Protein AF-0000000084529186 (afdb_homodimer)

InterPro domains:
  IPR008173 Adenylyl cyclase CyaB [PTHR21028] (3-186)
  IPR008173 Adenylyl cyclase CyaB [TIGR00318] (3-181)
  IPR008173 Adenylyl cyclase CyaB [cd07890] (4-176)
  IPR023577 CYTH domain [PF01928] (2-180)
  IPR023577 CYTH domain [PS51707] (2-186)
  IPR023577 CYTH domain [SM01118] (2-186)
  IPR033469 CYTH-like domain superfamily [SSF55154] (1-175)

Organism: Streptomyces rubellomurinus (strain ATCC 31215) (NCBI:txid359131)

Radius of gyration: 24.89 Å; Cα contacts (8 Å, |Δi|>4): 829; chains: 2; bounding box: 47×72×61 Å

Sequence (380 aa):
MAIEAELKAAVRDPEGVLAQLEERRGAGRAEVYRDTYYDAPDGSLMEADRELRIRTVHGPDDDTRTMLTYKGARVDAASGSKPEAETRVEDAEAMHEIVRGLGFVPRLAFEKRCRNYSFERDGRRMLATLVRVPELGDETFIEVETVADTEVEVAPALASVRAVLRELGIGEEELTAELYTDAVAAARRPMAIEAELKAAVRDPEGVLAQLEERRGAGRAEVYRDTYYDAPDGSLMEADRELRIRTVHGPDDDTRTMLTYKGARVDAASGSKPEAETRVEDAEAMHEIVRGLGFVPRLAFEKRCRNYSFERDGRRMLATLVRVPELGDETFIEVETVADTEVEVAPALASVRAVLRELGIGEEELTAELYTDAVAAARRP

Foldseek 3Di:
DWKKQKWKFWDPCVPLLQVVCCVVFNFWWKKKKKKWWKAAPVRVQVVQQKTWIWIWIQTPPRDIWIKTKIWGFAPDPLRRMTDMDMDTDDDSVVVVVVCVVVRIDTDDIFMKIWTWGWDDDPNWIKIKIWIDGVLLPPIIMIMIITIGRDPVCNVVRNVRSQVVCVVSVHDPVRIDPDDPRVSSVVSPDD/DWKKQKWKFWDPCVPLLQVVCCVVFNFWWKKKKKKWWKAAPVRVQVVQQKTWIWIWIQTPPRDIWIKTKIWGFAPDPLRRMTDMDMDTDDDSVVVVVVCVVVRIDTDDIFMKIWTWGWDDDPNWIKIKIWIDGVLLPPIIMIMIITIGRDPVCNVVRNVRSVVVCVVSVHDPVRIDPDDPRVSSVVSPDD

Structure (mmCIF, N/CA/C/O backbone):
data_AF-0000000084529186-model_v1
#
loop_
_entity.id
_entity.type
_entity.pdbx_description
1 polymer 'Adenylyl cyclase'
#
loop_
_atom_site.group_PDB
_atom_site.id
_atom_site.type_symbol
_atom_site.label_atom_id
_atom_site.label_alt_id
_atom_site.label_comp_id
_atom_site.label_asym_id
_atom_site.label_entity_id
_atom_site.label_seq_id
_atom_site.pdbx_PDB_ins_code
_atom_site.Cartn_x
_atom_site.Cartn_y
_atom_site.Cartn_z
_atom_site.occupancy
_atom_site.B_iso_or_equiv
_atom_site.auth_seq_id
_atom_site.auth_comp_id
_atom_site.auth_asym_id
_atom_site.auth_atom_id
_atom_site.pdbx_PDB_model_num
ATOM 1 N N . MET A 1 1 ? -8.266 12.828 -6.098 1 91.31 1 MET A N 1
ATOM 2 C CA . MET A 1 1 ? -7.949 12.727 -4.676 1 91.31 1 MET A CA 1
ATOM 3 C C . MET A 1 1 ? -8.547 13.906 -3.906 1 91.31 1 MET A C 1
ATOM 5 O O . MET A 1 1 ? -8.562 15.031 -4.402 1 91.31 1 MET A O 1
ATOM 9 N N . ALA A 1 2 ? -8.984 13.625 -2.639 1 96.06 2 ALA A N 1
ATOM 10 C CA . ALA A 1 2 ? -9.422 14.719 -1.773 1 96.06 2 ALA A CA 1
ATOM 11 C C . ALA A 1 2 ? -8.25 15.633 -1.412 1 96.06 2 ALA A C 1
ATOM 13 O O . ALA A 1 2 ? -7.09 15.266 -1.597 1 96.06 2 ALA A O 1
ATOM 14 N N . ILE A 1 3 ? -8.625 16.844 -0.998 1 97.94 3 ILE A N 1
ATOM 15 C CA . ILE A 1 3 ? -7.598 17.828 -0.655 1 97.94 3 ILE A CA 1
ATOM 16 C C . ILE A 1 3 ? -7.527 17.984 0.861 1 97.94 3 ILE A C 1
ATOM 18 O O . ILE A 1 3 ? -8.547 18.188 1.519 1 97.94 3 ILE A O 1
ATOM 22 N N . GLU A 1 4 ? -6.352 17.859 1.397 1 98.06 4 GLU A N 1
ATOM 23 C CA . GLU A 1 4 ? -6.102 18.172 2.801 1 98.06 4 GLU A CA 1
ATOM 24 C C . GLU A 1 4 ? -5.961 19.688 3.012 1 98.06 4 GLU A C 1
ATOM 26 O O . GLU A 1 4 ? -5 20.297 2.543 1 98.06 4 GLU A O 1
ATOM 31 N N . ALA A 1 5 ? -6.914 20.297 3.584 1 98 5 ALA A N 1
ATOM 32 C CA . ALA A 1 5 ? -6.809 21.703 4.012 1 98 5 ALA A CA 1
ATOM 33 C C . ALA A 1 5 ? -6.184 21.797 5.402 1 98 5 ALA A C 1
ATOM 35 O O . ALA A 1 5 ? -6.777 21.359 6.391 1 98 5 ALA A O 1
ATOM 36 N N . GLU A 1 6 ? -5.055 22.391 5.504 1 98 6 GLU A N 1
ATOM 37 C CA . GLU A 1 6 ? -4.273 22.312 6.734 1 98 6 GLU A CA 1
ATOM 38 C C . GLU A 1 6 ? -3.48 23.594 6.965 1 98 6 GLU A C 1
ATOM 40 O O . GLU A 1 6 ? -3.002 24.219 6.012 1 98 6 GLU A O 1
ATOM 45 N N . LEU A 1 7 ? -3.365 23.953 8.164 1 97.75 7 LEU A N 1
ATOM 46 C CA . LEU A 1 7 ? -2.438 25 8.594 1 97.75 7 LEU A CA 1
ATOM 47 C C . LEU A 1 7 ? -1.574 24.5 9.75 1 97.75 7 LEU A C 1
ATOM 49 O O . LEU A 1 7 ? -2.037 23.734 10.594 1 97.75 7 LEU A O 1
ATOM 53 N N . LYS A 1 8 ? -0.401 24.984 9.75 1 97.56 8 LYS A N 1
ATOM 54 C CA . LYS A 1 8 ? 0.566 24.656 10.797 1 97.56 8 LYS A CA 1
ATOM 55 C C . LYS A 1 8 ? 1.108 25.922 11.453 1 97.56 8 LYS A C 1
ATOM 57 O O . LYS A 1 8 ? 1.333 26.938 10.773 1 97.56 8 LYS A O 1
ATOM 62 N N . ALA A 1 9 ? 1.349 25.844 12.727 1 97.88 9 ALA A N 1
ATOM 63 C CA . ALA A 1 9 ? 1.909 26.984 13.438 1 97.88 9 ALA A CA 1
ATOM 64 C C . ALA A 1 9 ? 2.945 26.547 14.461 1 97.88 9 ALA A C 1
ATOM 66 O O . ALA A 1 9 ? 2.811 25.484 15.07 1 97.88 9 ALA A O 1
ATOM 67 N N . ALA A 1 10 ? 3.957 27.328 14.641 1 97.62 10 ALA A N 1
ATOM 68 C CA . ALA A 1 10 ? 4.832 27.203 15.797 1 97.62 10 ALA A CA 1
ATOM 69 C C . ALA A 1 10 ? 4.188 27.812 17.047 1 97.62 10 ALA A C 1
ATOM 71 O O . ALA A 1 10 ? 3.902 29.016 17.078 1 97.62 10 ALA A O 1
ATOM 72 N N . VAL A 1 11 ? 4.066 27.047 18.016 1 97.62 11 VAL A N 1
ATOM 73 C CA . VAL A 1 11 ? 3.283 27.453 19.172 1 97.62 11 VAL A CA 1
ATOM 74 C C . VAL A 1 11 ? 4.18 28.172 20.172 1 97.62 11 VAL A C 1
ATOM 76 O O . VAL A 1 11 ? 5.184 27.625 20.641 1 97.62 11 VAL A O 1
ATOM 79 N N . ARG A 1 12 ? 3.807 29.312 20.609 1 95.88 12 ARG A N 1
ATOM 80 C CA . ARG A 1 12 ? 4.578 30.094 21.562 1 95.88 12 ARG A CA 1
ATOM 81 C C . ARG A 1 12 ? 4.309 29.625 23 1 95.88 12 ARG A C 1
ATOM 83 O O . ARG A 1 12 ? 5.219 29.609 23.828 1 95.88 12 ARG A O 1
ATOM 90 N N . ASP A 1 13 ? 3.104 29.281 23.266 1 96.44 13 ASP A N 1
ATOM 91 C CA . ASP A 1 13 ? 2.689 28.844 24.594 1 96.44 13 ASP A CA 1
ATOM 92 C C . ASP A 1 13 ? 2.119 27.422 24.531 1 96.44 13 ASP A C 1
ATOM 94 O O . ASP A 1 13 ? 0.914 27.234 24.703 1 96.44 13 ASP A O 1
ATOM 98 N N . PRO A 1 14 ? 2.979 26.438 24.422 1 97.44 14 PRO A N 1
ATOM 99 C CA . PRO A 1 14 ? 2.514 25.062 24.25 1 97.44 14 PRO A CA 1
ATOM 100 C C . PRO A 1 14 ? 1.635 24.594 25.406 1 97.44 14 PRO A C 1
ATOM 102 O O . PRO A 1 14 ? 0.644 23.891 25.203 1 97.44 14 PRO A O 1
ATOM 105 N N . GLU A 1 15 ? 1.945 24.953 26.594 1 97.19 15 GLU A N 1
ATOM 106 C CA . GLU A 1 15 ? 1.173 24.531 27.766 1 97.19 15 GLU A CA 1
ATOM 107 C C . GLU A 1 15 ? -0.241 25.109 27.719 1 97.19 15 GLU A C 1
ATOM 109 O O . GLU A 1 15 ? -1.206 24.422 28.047 1 97.19 15 GLU A O 1
ATOM 114 N N . GLY A 1 16 ? -0.306 26.375 27.391 1 97.88 16 GLY A N 1
ATOM 115 C CA . GLY A 1 16 ? -1.61 27 27.281 1 97.88 16 GLY A CA 1
ATOM 116 C C . GLY A 1 16 ? -2.482 26.375 26.203 1 97.88 16 GLY A C 1
ATOM 117 O O . GLY A 1 16 ? -3.672 26.141 26.422 1 97.88 16 GLY A O 1
ATOM 118 N N . VAL A 1 17 ? -1.915 26.125 25.078 1 98.31 17 VAL A N 1
ATOM 119 C CA . VAL A 1 17 ? -2.648 25.531 23.969 1 98.31 17 VAL A CA 1
ATOM 120 C C . VAL A 1 17 ? -3.107 24.125 24.359 1 98.31 17 VAL A C 1
ATOM 122 O O . VAL A 1 17 ? -4.254 23.75 24.109 1 98.31 17 VAL A O 1
ATOM 125 N N . LEU A 1 18 ? -2.221 23.359 24.953 1 98.25 18 LEU A N 1
ATOM 126 C CA . LEU A 1 18 ? -2.568 22.031 25.422 1 98.25 18 LEU A CA 1
ATOM 127 C C . LEU A 1 18 ? -3.752 22.078 26.375 1 98.25 18 LEU A C 1
ATOM 129 O O . LEU A 1 18 ? -4.707 21.312 26.234 1 98.25 18 LEU A O 1
ATOM 133 N N . ALA A 1 19 ? -3.721 22.953 27.312 1 98.06 19 ALA A N 1
ATOM 134 C CA . ALA A 1 19 ? -4.781 23.094 28.297 1 98.06 19 ALA A CA 1
ATOM 135 C C . ALA A 1 19 ? -6.117 23.406 27.641 1 98.06 19 ALA A C 1
ATOM 137 O O . ALA A 1 19 ? -7.152 22.844 28 1 98.06 19 ALA A O 1
ATOM 138 N N . GLN A 1 20 ? -6.043 24.29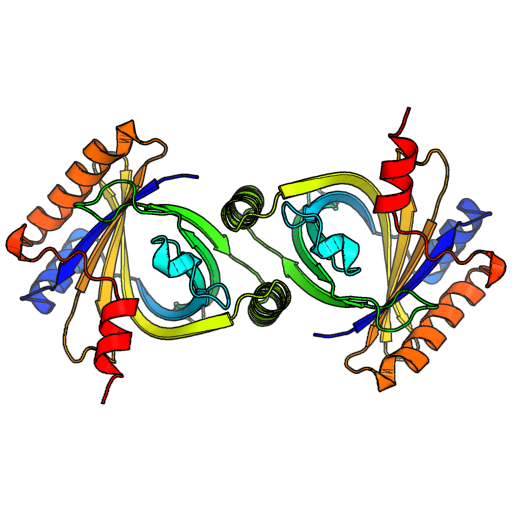7 26.719 1 97.75 20 GLN A N 1
ATOM 139 C CA . GLN A 1 20 ? -7.258 24.688 26.016 1 97.75 20 GLN A CA 1
ATOM 140 C C . GLN A 1 20 ? -7.832 23.516 25.234 1 97.75 20 GLN A C 1
ATOM 142 O O . GLN A 1 20 ? -9.047 23.281 25.234 1 97.75 20 GLN A O 1
ATOM 147 N N . LEU A 1 21 ? -6.969 22.781 24.547 1 98.31 21 LEU A N 1
ATOM 148 C CA . LEU A 1 21 ? -7.406 21.641 23.781 1 98.31 21 LEU A CA 1
ATOM 149 C C . LEU A 1 21 ? -8.023 20.578 24.688 1 98.31 21 LEU A C 1
ATOM 151 O O . LEU A 1 21 ? -9.102 20.047 24.391 1 98.31 21 LEU A O 1
ATOM 155 N N . GLU A 1 22 ? -7.367 20.312 25.766 1 98.25 22 GLU A N 1
ATOM 156 C CA . GLU A 1 22 ? -7.871 19.312 26.703 1 98.25 22 GLU A CA 1
ATOM 157 C C . GLU A 1 22 ? -9.219 19.734 27.297 1 98.25 22 GLU A C 1
ATOM 159 O O . GLU A 1 22 ? -10.109 18.891 27.469 1 98.25 22 GLU A O 1
ATOM 164 N N . GLU A 1 23 ? -9.352 20.984 27.578 1 97.19 23 GLU A N 1
ATOM 165 C CA . GLU A 1 23 ? -10.586 21.516 28.156 1 97.19 23 GLU A CA 1
ATOM 166 C C . GLU A 1 23 ? -11.734 21.438 27.141 1 97.19 23 GLU A C 1
ATOM 168 O O . GLU A 1 23 ? -12.852 21.047 27.5 1 97.19 23 GLU A O 1
ATOM 173 N N . ARG A 1 24 ? -11.438 21.734 25.938 1 95.94 24 ARG A N 1
ATOM 174 C CA . ARG A 1 24 ? -12.469 21.891 24.922 1 95.94 24 ARG A CA 1
ATOM 175 C C . ARG A 1 24 ? -12.781 20.562 24.25 1 95.94 24 ARG A C 1
ATOM 177 O O . ARG A 1 24 ? -13.906 20.344 23.797 1 95.94 24 ARG A O 1
ATOM 184 N N . ARG A 1 25 ? -11.742 19.734 24.125 1 96.19 25 ARG A N 1
ATOM 185 C CA . ARG A 1 25 ? -11.906 18.578 23.25 1 96.19 25 ARG A CA 1
ATOM 186 C C . ARG A 1 25 ? -11.734 17.266 24.031 1 96.19 25 ARG A C 1
ATOM 188 O O . ARG A 1 25 ? -11.945 16.188 23.484 1 96.19 25 ARG A O 1
ATOM 195 N N . GLY A 1 26 ? -11.422 17.312 25.297 1 96.56 26 GLY A N 1
ATOM 196 C CA . GLY A 1 26 ? -11.102 16.125 26.078 1 96.56 26 GLY A CA 1
ATOM 197 C C . GLY A 1 26 ? -9.664 15.672 25.922 1 96.56 26 GLY A C 1
ATOM 198 O O . GLY A 1 26 ? -8.852 16.375 25.328 1 96.56 26 GLY A O 1
ATOM 199 N N . ALA A 1 27 ? -9.398 14.523 26.453 1 96.62 27 ALA A N 1
ATOM 200 C CA . ALA A 1 27 ? -8.031 13.992 26.422 1 96.62 27 ALA A CA 1
ATOM 201 C C . ALA A 1 27 ? -7.594 13.672 25 1 96.62 27 ALA A C 1
ATOM 203 O O . ALA A 1 27 ? -8.297 12.961 24.281 1 96.62 27 ALA A O 1
ATOM 204 N N . GLY A 1 28 ? -6.508 14.188 24.656 1 97.75 28 GLY A N 1
ATOM 205 C CA . GLY A 1 28 ? -5.93 13.859 23.359 1 97.75 28 GLY A CA 1
ATOM 206 C C . GLY A 1 28 ? -5.352 12.461 23.297 1 97.75 28 GLY A C 1
ATOM 207 O O . GLY A 1 28 ? -5.188 11.805 24.328 1 97.75 28 GLY A O 1
ATOM 208 N N . ARG A 1 29 ? -5.164 11.992 22.094 1 97.81 29 ARG A N 1
ATOM 209 C CA . ARG A 1 29 ? -4.52 10.695 21.875 1 97.81 29 ARG A CA 1
ATOM 210 C C . ARG A 1 29 ? -3.029 10.867 21.609 1 97.81 29 ARG A C 1
ATOM 212 O O . ARG A 1 29 ? -2.641 11.383 20.562 1 97.81 29 ARG A O 1
ATOM 219 N N . ALA A 1 30 ? -2.219 10.453 22.531 1 98.12 30 ALA A N 1
ATOM 220 C CA . ALA A 1 30 ? -0.77 10.508 22.344 1 98.12 30 ALA A CA 1
ATOM 221 C C . ALA A 1 30 ? -0.295 9.43 21.391 1 98.12 30 ALA A C 1
ATOM 223 O O . ALA A 1 30 ? -0.594 8.242 21.578 1 98.12 30 ALA A O 1
ATOM 224 N N . GLU A 1 31 ? 0.416 9.836 20.328 1 98.62 31 GLU A N 1
ATOM 225 C CA . GLU A 1 31 ? 0.937 8.898 19.344 1 98.62 31 GLU A CA 1
ATOM 226 C C . GLU A 1 31 ? 2.342 9.289 18.906 1 98.62 31 GLU A C 1
ATOM 228 O O . GLU A 1 31 ? 2.672 10.469 18.844 1 98.62 31 GLU A O 1
ATOM 233 N N . VAL A 1 32 ? 3.135 8.273 18.656 1 98.75 32 VAL A N 1
ATOM 234 C CA . VAL A 1 32 ? 4.449 8.477 18.047 1 98.75 32 VAL A CA 1
ATOM 235 C C . VAL A 1 32 ? 4.418 8.047 16.594 1 98.75 32 VAL A C 1
ATOM 237 O O . VAL A 1 32 ? 4.047 6.914 16.266 1 98.75 32 VAL A O 1
ATOM 240 N N . TYR A 1 33 ? 4.723 8.953 15.734 1 98.88 33 TYR A N 1
ATOM 241 C CA . TYR A 1 33 ? 4.812 8.703 14.305 1 98.88 33 TYR A CA 1
ATOM 242 C C . TYR A 1 33 ? 6.254 8.438 13.883 1 98.88 33 TYR A C 1
ATOM 244 O O . TYR A 1 33 ? 7.141 9.25 14.156 1 98.88 33 TYR A O 1
ATOM 252 N N . ARG A 1 34 ? 6.492 7.34 13.312 1 98.81 34 ARG A N 1
ATOM 253 C CA . ARG A 1 34 ? 7.758 7.082 12.633 1 98.81 34 ARG A CA 1
ATOM 254 C C . ARG A 1 34 ? 7.578 7.129 11.117 1 98.81 34 ARG A C 1
ATOM 256 O O . ARG A 1 34 ? 6.988 6.223 10.531 1 98.81 34 ARG A O 1
ATOM 263 N N . ASP A 1 35 ? 8.109 8.188 10.547 1 98.88 35 ASP A N 1
ATOM 264 C CA . ASP A 1 35 ? 7.887 8.484 9.133 1 98.88 35 ASP A CA 1
ATOM 265 C C . ASP A 1 35 ? 9.117 8.148 8.297 1 98.88 35 ASP A C 1
ATOM 267 O O . ASP A 1 35 ? 10.242 8.492 8.664 1 98.88 35 ASP A O 1
ATOM 271 N N . THR A 1 36 ? 8.961 7.469 7.23 1 98.94 36 THR A N 1
ATOM 272 C CA . THR A 1 36 ? 9.953 7.332 6.172 1 98.94 36 THR A CA 1
ATOM 273 C C . THR A 1 36 ? 9.453 7.961 4.875 1 98.94 36 THR A C 1
ATOM 275 O O . THR A 1 36 ? 8.438 7.531 4.32 1 98.94 36 THR A O 1
ATOM 278 N N . TYR A 1 37 ? 10.172 8.984 4.465 1 98.94 37 TYR A N 1
ATOM 279 C CA . TYR A 1 37 ? 9.859 9.656 3.207 1 98.94 37 TYR A CA 1
ATOM 280 C C . TYR A 1 37 ? 10.68 9.078 2.061 1 98.94 37 TYR A C 1
ATOM 282 O O . TYR A 1 37 ? 11.906 8.969 2.16 1 98.94 37 TYR A O 1
ATOM 290 N N . TYR A 1 38 ? 9.977 8.758 1.016 1 98.94 38 TYR A N 1
ATOM 291 C CA . TYR A 1 38 ? 10.609 8.203 -0.173 1 98.94 38 TYR A CA 1
ATOM 292 C C . TYR A 1 38 ? 10.609 9.203 -1.318 1 98.94 38 TYR A C 1
ATOM 294 O O . TYR A 1 38 ? 9.766 10.102 -1.358 1 98.94 38 TYR A O 1
ATOM 302 N N . ASP A 1 39 ? 11.516 9.055 -2.195 1 98.69 39 ASP A N 1
ATOM 303 C CA . ASP A 1 39 ? 11.594 9.836 -3.426 1 98.69 39 ASP A CA 1
ATOM 304 C C . ASP A 1 39 ? 12.133 8.992 -4.578 1 98.69 39 ASP A C 1
ATOM 306 O O . ASP A 1 39 ? 12.664 7.898 -4.363 1 98.69 39 ASP A O 1
ATOM 310 N N . ALA A 1 40 ? 11.836 9.453 -5.781 1 97.69 40 ALA A N 1
ATOM 311 C CA . ALA A 1 40 ? 12.586 8.891 -6.906 1 97.69 40 ALA A CA 1
ATOM 312 C C . ALA A 1 40 ? 14.086 9.125 -6.742 1 97.69 40 ALA A C 1
ATOM 314 O O . ALA A 1 40 ? 14.5 10.062 -6.059 1 97.69 40 ALA A O 1
ATOM 315 N N . PRO A 1 41 ? 14.867 8.25 -7.402 1 97.5 41 PRO A N 1
ATOM 316 C CA . PRO A 1 41 ? 16.328 8.398 -7.258 1 97.5 41 PRO A CA 1
ATOM 317 C C . PRO A 1 41 ? 16.828 9.781 -7.668 1 97.5 41 PRO A C 1
ATOM 319 O O . PRO A 1 41 ? 17.797 10.273 -7.109 1 97.5 41 PRO A O 1
ATOM 322 N N . ASP A 1 42 ? 16.125 10.422 -8.578 1 97.38 42 ASP A N 1
ATOM 323 C CA . ASP A 1 42 ? 16.578 11.719 -9.07 1 97.38 42 ASP A CA 1
ATOM 324 C C . ASP A 1 42 ? 15.992 12.859 -8.242 1 97.38 42 ASP A C 1
ATOM 326 O O . ASP A 1 42 ? 16.188 14.031 -8.562 1 97.38 42 ASP A O 1
ATOM 330 N N . GLY A 1 43 ? 15.227 12.57 -7.258 1 97.31 43 GLY A N 1
ATOM 331 C CA . GLY A 1 43 ? 14.68 13.562 -6.344 1 97.31 43 GLY A CA 1
ATOM 332 C C . GLY A 1 43 ? 13.461 14.266 -6.895 1 97.31 43 GLY A C 1
ATOM 333 O O . GLY A 1 43 ? 13.039 15.305 -6.363 1 97.31 43 GLY A O 1
ATOM 334 N N . SER A 1 44 ? 12.844 13.664 -7.852 1 96.69 44 SER A N 1
ATOM 335 C CA . SER A 1 44 ? 11.867 14.406 -8.641 1 96.69 44 SER A CA 1
ATOM 336 C C . SER A 1 44 ? 10.547 14.562 -7.883 1 96.69 44 SER A C 1
ATOM 338 O O . SER A 1 44 ? 9.789 15.492 -8.133 1 96.69 44 SER A O 1
ATOM 340 N N . LEU A 1 45 ? 10.195 13.625 -6.992 1 97.19 45 LEU A N 1
ATOM 341 C CA . LEU A 1 45 ? 8.945 13.773 -6.242 1 97.19 45 LEU A CA 1
ATOM 342 C C . LEU A 1 45 ? 8.992 15.008 -5.352 1 97.19 45 LEU A C 1
ATOM 344 O O . LEU A 1 45 ? 8.148 15.898 -5.477 1 97.19 45 LEU A O 1
ATOM 348 N N . MET A 1 46 ? 10 15.102 -4.531 1 95.75 46 MET A N 1
ATOM 349 C CA . MET A 1 46 ? 10.117 16.219 -3.6 1 95.75 46 MET A CA 1
ATOM 350 C C . MET A 1 46 ? 10.328 17.531 -4.348 1 95.75 46 MET A C 1
ATOM 352 O O . MET A 1 46 ? 9.797 18.562 -3.951 1 95.75 46 MET A O 1
ATOM 356 N N . GLU A 1 47 ? 11.094 17.516 -5.434 1 96.62 47 GLU A N 1
ATOM 357 C CA . GLU A 1 47 ? 11.305 18.719 -6.25 1 96.62 47 GLU A CA 1
ATOM 358 C C . GLU A 1 47 ? 9.984 19.25 -6.797 1 96.62 47 GLU A C 1
ATOM 360 O O . GLU A 1 47 ? 9.82 20.453 -6.965 1 96.62 47 GLU A O 1
ATOM 365 N N . ALA A 1 48 ? 9.109 18.375 -7.07 1 96.88 48 ALA A N 1
ATOM 366 C CA . ALA A 1 48 ? 7.809 18.75 -7.617 1 96.88 48 ALA A CA 1
ATOM 367 C C . ALA A 1 48 ? 6.793 18.984 -6.504 1 96.88 48 ALA A C 1
ATOM 369 O O . ALA A 1 48 ? 5.582 19.016 -6.75 1 96.88 48 ALA A O 1
ATOM 370 N N . ASP A 1 49 ? 7.223 19.016 -5.289 1 96.12 49 ASP A N 1
ATOM 371 C CA . ASP A 1 49 ? 6.391 19.312 -4.129 1 96.12 49 ASP A CA 1
ATOM 372 C C . ASP A 1 49 ? 5.422 18.172 -3.842 1 96.12 49 ASP A C 1
ATOM 374 O O . ASP A 1 49 ? 4.281 18.406 -3.43 1 96.12 49 ASP A O 1
ATOM 378 N N . ARG A 1 50 ? 5.82 16.969 -4.176 1 98 50 ARG A N 1
ATOM 379 C CA . ARG A 1 50 ? 5.031 15.766 -3.912 1 98 50 ARG A CA 1
ATOM 380 C C . ARG A 1 50 ? 5.648 14.938 -2.791 1 98 50 ARG A C 1
ATOM 382 O O . ARG A 1 50 ? 6.824 15.102 -2.463 1 98 50 ARG A O 1
ATOM 389 N N . GLU A 1 51 ? 4.816 14.125 -2.172 1 98.25 51 GLU A N 1
ATOM 390 C CA . GLU A 1 51 ? 5.277 13.352 -1.024 1 98.25 51 GLU A CA 1
ATOM 391 C C . GLU A 1 51 ? 4.848 11.891 -1.14 1 98.25 51 GLU A C 1
ATOM 393 O O . GLU A 1 51 ? 3.729 11.594 -1.562 1 98.25 51 GLU A O 1
ATOM 398 N N . LEU A 1 52 ? 5.715 10.992 -0.886 1 98.88 52 LEU A N 1
ATOM 399 C CA . LEU A 1 52 ? 5.457 9.578 -0.65 1 98.88 52 LEU A CA 1
ATOM 400 C C . LEU A 1 52 ? 6.016 9.141 0.698 1 98.88 52 LEU A C 1
ATOM 402 O O . LEU A 1 52 ? 7.227 9.211 0.924 1 98.88 52 LEU A O 1
ATOM 406 N N . ARG A 1 53 ? 5.121 8.688 1.563 1 98.94 53 ARG A N 1
ATOM 407 C CA . ARG A 1 53 ? 5.555 8.422 2.93 1 98.94 53 ARG A CA 1
ATOM 408 C C . ARG A 1 53 ? 4.949 7.125 3.453 1 98.94 53 ARG A C 1
ATOM 410 O O . ARG A 1 53 ? 3.764 6.855 3.242 1 98.94 53 ARG A O 1
ATOM 417 N N . ILE A 1 54 ? 5.734 6.344 4.098 1 98.94 54 ILE A N 1
ATOM 418 C CA . ILE A 1 54 ? 5.254 5.262 4.953 1 98.94 54 ILE A CA 1
ATOM 419 C C . ILE A 1 54 ? 5.402 5.66 6.422 1 98.94 54 ILE A C 1
ATOM 421 O O . ILE A 1 54 ? 6.5 6.012 6.867 1 98.94 54 ILE A O 1
ATOM 425 N N . ARG A 1 55 ? 4.297 5.703 7.152 1 98.94 55 ARG A N 1
ATOM 426 C CA . ARG A 1 55 ? 4.285 6.09 8.562 1 98.94 55 ARG A CA 1
ATOM 427 C C . ARG A 1 55 ? 3.83 4.934 9.438 1 98.94 55 ARG A C 1
ATOM 429 O O . ARG A 1 55 ? 2.756 4.363 9.227 1 98.94 55 ARG A O 1
ATOM 436 N N . THR A 1 56 ? 4.605 4.527 10.398 1 98.88 56 THR A N 1
ATOM 437 C CA . THR A 1 56 ? 4.148 3.648 11.469 1 98.88 56 THR A CA 1
ATOM 438 C C . THR A 1 56 ? 3.746 4.461 12.703 1 98.88 56 THR A C 1
ATOM 440 O O . THR A 1 56 ? 4.539 5.25 13.219 1 98.88 56 THR A O 1
ATOM 443 N N . VAL A 1 57 ? 2.543 4.289 13.133 1 98.81 57 VAL A N 1
ATOM 444 C CA . VAL A 1 57 ? 1.972 5.016 14.258 1 98.81 57 VAL A CA 1
ATOM 445 C C . VAL A 1 57 ? 1.941 4.113 15.492 1 98.81 57 VAL A C 1
ATOM 447 O O . VAL A 1 57 ? 1.339 3.037 15.469 1 98.81 57 VAL A O 1
ATOM 450 N N . HIS A 1 58 ? 2.572 4.508 16.484 1 98.5 58 HIS A N 1
ATOM 451 C CA . HIS A 1 58 ? 2.494 3.832 17.781 1 98.5 58 HIS A CA 1
ATOM 452 C C . HIS A 1 58 ? 1.597 4.594 18.75 1 98.5 58 HIS A C 1
ATOM 454 O O . HIS A 1 58 ? 1.904 5.727 19.125 1 98.5 58 HIS A O 1
ATOM 460 N N . GLY A 1 59 ? 0.477 3.984 19.078 1 97.31 59 GLY A N 1
ATOM 461 C CA . GLY A 1 59 ? -0.476 4.609 19.984 1 97.31 59 GLY A CA 1
ATOM 462 C C . GLY A 1 59 ? -0.516 3.953 21.359 1 97.31 59 GLY A C 1
ATOM 463 O O . GLY A 1 59 ? 0.385 3.191 21.703 1 97.31 59 GLY A O 1
ATOM 464 N N . PRO A 1 60 ? -1.472 4.371 22.141 1 94.88 60 PRO A N 1
ATOM 465 C CA . PRO A 1 60 ? -1.611 3.752 23.453 1 94.88 60 PRO A CA 1
ATOM 466 C C . PRO A 1 60 ? -1.988 2.273 23.375 1 94.88 60 PRO A C 1
ATOM 468 O O . PRO A 1 60 ? -2.496 1.817 22.359 1 94.88 60 PRO A O 1
ATOM 471 N N . ASP A 1 61 ? -1.689 1.478 24.406 1 93 61 ASP A N 1
ATOM 472 C CA . ASP A 1 61 ? -2.064 0.077 24.578 1 93 61 ASP A CA 1
ATOM 473 C C . ASP A 1 61 ? -1.512 -0.778 23.438 1 93 61 ASP A C 1
ATOM 475 O O . ASP A 1 61 ? -2.209 -1.648 22.906 1 93 61 ASP A O 1
ATOM 479 N N . ASP A 1 62 ? -0.4 -0.415 22.938 1 92.38 62 ASP A N 1
ATOM 480 C CA . ASP A 1 62 ? 0.348 -1.177 21.938 1 92.38 62 ASP A CA 1
ATOM 481 C C . ASP A 1 62 ? -0.385 -1.2 20.594 1 92.38 62 ASP A C 1
ATOM 483 O O . ASP A 1 62 ? -0.325 -2.191 19.875 1 92.38 62 ASP A O 1
ATOM 487 N N . ASP A 1 63 ? -1.179 -0.186 20.484 1 95.44 63 ASP A N 1
ATOM 488 C CA . ASP A 1 63 ? -1.827 -0.026 19.188 1 95.44 63 ASP A CA 1
ATOM 489 C C . ASP A 1 63 ? -0.839 0.479 18.141 1 95.44 63 ASP A C 1
ATOM 491 O O . ASP A 1 63 ? -0.307 1.584 18.266 1 95.44 63 ASP A O 1
ATOM 495 N N . THR A 1 64 ? -0.487 -0.41 17.234 1 98.12 64 THR A N 1
ATOM 496 C CA . THR A 1 64 ? 0.433 -0.034 16.156 1 98.12 64 THR A CA 1
ATOM 497 C C . THR A 1 64 ? -0.22 -0.218 14.797 1 98.12 64 THR A C 1
ATOM 499 O O . THR A 1 64 ? -0.88 -1.229 14.547 1 98.12 64 THR A O 1
ATOM 502 N N . ARG A 1 65 ? -0.125 0.767 13.922 1 98.5 65 ARG A N 1
ATOM 503 C CA . ARG A 1 65 ? -0.62 0.687 12.555 1 98.5 65 ARG A CA 1
ATOM 504 C C . ARG A 1 65 ? 0.338 1.371 11.586 1 98.5 65 ARG A C 1
ATOM 506 O O . ARG A 1 65 ? 1.14 2.217 11.992 1 98.5 65 ARG A O 1
ATOM 513 N N . THR A 1 66 ? 0.275 1.01 10.352 1 98.88 66 THR A N 1
ATOM 514 C CA . THR A 1 66 ? 1.125 1.588 9.312 1 98.88 66 THR A CA 1
ATOM 515 C C . THR A 1 66 ? 0.28 2.189 8.195 1 98.88 66 THR A C 1
ATOM 517 O O . THR A 1 66 ? -0.713 1.595 7.77 1 98.88 66 THR A O 1
ATOM 520 N N . MET A 1 67 ? 0.658 3.387 7.781 1 98.88 67 MET A N 1
ATOM 521 C CA . MET A 1 67 ? -0.049 4.121 6.734 1 98.88 67 MET A CA 1
ATOM 522 C C . MET A 1 67 ? 0.859 4.371 5.539 1 98.88 67 MET A C 1
ATOM 524 O O . MET A 1 67 ? 2.035 4.703 5.703 1 98.88 67 MET A O 1
ATOM 528 N N . LEU A 1 68 ? 0.357 4.168 4.379 1 98.94 68 LEU A N 1
ATOM 529 C CA . LEU A 1 68 ? 0.945 4.684 3.146 1 98.94 68 LEU A CA 1
ATOM 530 C C . LEU A 1 68 ? 0.242 5.961 2.701 1 98.94 68 LEU A C 1
ATOM 532 O O . LEU A 1 68 ? -0.988 6.008 2.639 1 98.94 68 LEU A O 1
ATOM 536 N N . THR A 1 69 ? 1.015 6.988 2.396 1 98.94 69 THR A N 1
ATOM 537 C CA . THR A 1 69 ? 0.447 8.273 2.002 1 98.94 69 THR A CA 1
ATOM 538 C C . THR A 1 69 ? 1.153 8.82 0.764 1 98.94 69 THR A C 1
ATOM 540 O O . THR A 1 69 ? 2.381 8.766 0.667 1 98.94 69 THR A O 1
ATOM 543 N N . TYR A 1 70 ? 0.434 9.25 -0.127 1 98.94 70 TYR A N 1
ATOM 544 C CA . TYR A 1 70 ? 0.906 10.062 -1.241 1 98.94 70 TYR A CA 1
ATOM 545 C C . TYR A 1 70 ? 0.237 11.438 -1.234 1 98.94 70 TYR A C 1
ATOM 547 O O . TYR A 1 70 ? -0.98 11.539 -1.07 1 98.94 70 TYR A O 1
ATOM 555 N N . LYS A 1 71 ? 0.983 12.43 -1.317 1 98.56 71 LYS A N 1
ATOM 556 C CA . LYS A 1 71 ? 0.467 13.781 -1.483 1 98.56 71 LYS A CA 1
ATOM 557 C C . LYS A 1 71 ? 0.938 14.391 -2.801 1 98.56 71 LYS A C 1
ATOM 559 O O . LYS A 1 71 ? 2.115 14.297 -3.15 1 98.56 71 LYS A O 1
ATOM 564 N N . GLY A 1 72 ? 0.003 14.969 -3.555 1 97.69 72 GLY A N 1
ATOM 565 C CA . GLY A 1 72 ? 0.362 15.766 -4.715 1 97.69 72 GLY A CA 1
ATOM 566 C C . GLY A 1 72 ? 0.902 17.141 -4.355 1 97.69 72 GLY A C 1
ATOM 567 O O . GLY A 1 72 ? 1.076 17.453 -3.176 1 97.69 72 GLY A O 1
ATOM 568 N N . ALA A 1 73 ? 1.22 17.938 -5.402 1 95.94 73 ALA A N 1
ATOM 569 C CA . ALA A 1 73 ? 1.695 19.297 -5.18 1 95.94 73 ALA A CA 1
ATOM 570 C C . ALA A 1 73 ? 0.611 20.156 -4.535 1 95.94 73 ALA A C 1
ATOM 572 O O . ALA A 1 73 ? -0.582 19.922 -4.742 1 95.94 73 ALA A O 1
ATOM 573 N N . ARG A 1 74 ? 1.154 21.156 -3.773 1 94.5 74 ARG A N 1
ATOM 574 C CA . ARG A 1 74 ? 0.206 22.047 -3.113 1 94.5 74 ARG A CA 1
ATOM 575 C C . ARG A 1 74 ? -0.689 22.75 -4.133 1 94.5 74 ARG A C 1
ATOM 577 O O . ARG A 1 74 ? -0.227 23.141 -5.203 1 94.5 74 ARG A O 1
ATOM 584 N N . VAL A 1 75 ? -1.938 22.891 -3.775 1 92.62 75 VAL A N 1
ATOM 585 C CA . VAL A 1 75 ? -2.883 23.578 -4.652 1 92.62 75 VAL A CA 1
ATOM 586 C C . VAL A 1 75 ? -3.184 24.969 -4.098 1 92.62 75 VAL A C 1
ATOM 588 O O . VAL A 1 75 ? -3.887 25.75 -4.734 1 92.62 75 VAL A O 1
ATOM 591 N N . ASP A 1 76 ? -2.73 25.219 -2.881 1 89.31 76 ASP A N 1
ATOM 592 C CA . ASP A 1 76 ? -2.822 26.516 -2.213 1 89.31 76 ASP A CA 1
ATOM 593 C C . ASP A 1 76 ? -1.497 26.891 -1.554 1 89.31 76 ASP A C 1
ATOM 595 O O . ASP A 1 76 ? -1.14 26.328 -0.51 1 89.31 76 ASP A O 1
ATOM 599 N N . ALA A 1 77 ? -0.891 27.859 -2.066 1 84.69 77 ALA A N 1
ATOM 600 C CA . ALA A 1 77 ? 0.468 28.203 -1.649 1 84.69 77 ALA A CA 1
ATOM 601 C C . ALA A 1 77 ? 0.486 28.734 -0.216 1 84.69 77 ALA A C 1
ATOM 603 O O . ALA A 1 77 ? 1.416 28.438 0.542 1 84.69 77 ALA A O 1
ATOM 604 N N . ALA A 1 78 ? -0.445 29.438 0.137 1 83.25 78 ALA A N 1
ATOM 605 C CA . ALA A 1 78 ? -0.485 30.078 1.446 1 83.25 78 ALA A CA 1
ATOM 606 C C . ALA A 1 78 ? -0.655 29.062 2.561 1 83.25 78 ALA A C 1
ATOM 608 O O . ALA A 1 78 ? 0.017 29.125 3.592 1 83.25 78 ALA A O 1
ATOM 609 N N . SER A 1 79 ? -1.448 28.047 2.359 1 88.75 79 SER A N 1
ATOM 610 C CA . SER A 1 79 ? -1.744 27.062 3.398 1 88.75 79 SER A CA 1
ATOM 611 C C . SER A 1 79 ? -0.871 25.828 3.248 1 88.75 79 SER A C 1
ATOM 613 O O . SER A 1 79 ? -0.662 25.094 4.211 1 88.75 79 SER A O 1
ATOM 615 N N . GLY A 1 80 ? -0.427 25.578 2.014 1 91 80 GLY A N 1
ATOM 616 C CA . GLY A 1 80 ? 0.292 24.344 1.755 1 91 80 GLY A CA 1
ATOM 617 C C . GLY A 1 80 ? -0.626 23.156 1.551 1 91 80 GLY A C 1
ATOM 618 O O . GLY A 1 80 ? -0.181 22.016 1.598 1 91 80 GLY A O 1
ATOM 619 N N . SER A 1 81 ? -1.921 23.406 1.339 1 94.06 81 SER A N 1
ATOM 620 C CA . SER A 1 81 ? -2.91 22.344 1.157 1 94.06 81 SER A CA 1
ATOM 621 C C . SER A 1 81 ? -2.594 21.5 -0.072 1 94.06 81 SER A C 1
ATOM 623 O O . SER A 1 81 ? -2.197 22.031 -1.112 1 94.06 81 SER A O 1
ATOM 625 N N . LYS A 1 82 ? -2.752 20.188 0.043 1 96.38 82 LYS A N 1
ATOM 626 C CA . LYS A 1 82 ? -2.344 19.25 -0.991 1 96.38 82 LYS A CA 1
ATOM 627 C C . LYS A 1 82 ? -3.408 18.172 -1.209 1 96.38 82 LYS A C 1
ATOM 629 O O . LYS A 1 82 ? -4.035 17.719 -0.253 1 96.38 82 LYS A O 1
ATOM 634 N N . PRO A 1 83 ? -3.631 17.781 -2.533 1 97.69 83 PRO A N 1
ATOM 635 C CA . PRO A 1 83 ? -4.316 16.5 -2.709 1 97.69 83 PRO A CA 1
ATOM 636 C C . PRO A 1 83 ? -3.619 15.359 -1.979 1 97.69 83 PRO A C 1
ATOM 638 O O . PRO A 1 83 ? -2.387 15.289 -1.959 1 97.69 83 PRO A O 1
ATOM 641 N N . GLU A 1 84 ? -4.379 14.508 -1.359 1 98.56 84 GLU A N 1
ATOM 642 C CA . GLU A 1 84 ? -3.791 13.461 -0.532 1 98.56 84 GLU A CA 1
ATOM 643 C C . GLU A 1 84 ? -4.59 12.164 -0.633 1 98.56 84 GLU A C 1
ATOM 645 O O . GLU A 1 84 ? -5.82 12.188 -0.64 1 98.56 84 GLU A O 1
ATOM 650 N N . ALA A 1 85 ? -3.924 11.102 -0.787 1 98.69 85 ALA A N 1
ATOM 651 C CA . ALA A 1 85 ? -4.465 9.75 -0.627 1 98.69 85 ALA A CA 1
ATOM 652 C C . ALA A 1 85 ? -3.678 8.961 0.417 1 98.69 85 ALA A C 1
ATOM 654 O O . ALA A 1 85 ? -2.445 8.992 0.426 1 98.69 85 ALA A O 1
ATOM 655 N N . GLU A 1 86 ? -4.379 8.32 1.262 1 98.75 86 GLU A N 1
ATOM 656 C CA . GLU A 1 86 ? -3.771 7.562 2.352 1 98.75 86 GLU A CA 1
ATOM 657 C C . GLU A 1 86 ? -4.559 6.285 2.643 1 98.75 86 GLU A C 1
ATOM 659 O O . GLU A 1 86 ? -5.777 6.25 2.475 1 98.75 86 GLU A O 1
ATOM 664 N N . THR A 1 87 ? -3.842 5.258 3.057 1 98.88 87 THR A N 1
ATOM 665 C CA . THR A 1 87 ? -4.492 4.012 3.445 1 98.88 87 THR A CA 1
ATOM 666 C C . THR A 1 87 ? -3.631 3.236 4.438 1 98.88 87 THR A C 1
ATOM 668 O O . THR A 1 87 ? -2.402 3.305 4.383 1 98.88 87 THR A O 1
ATOM 671 N N . ARG A 1 88 ? -4.289 2.494 5.273 1 98.81 88 ARG A N 1
ATOM 672 C CA . ARG A 1 88 ? -3.594 1.57 6.164 1 98.81 88 ARG A CA 1
ATOM 673 C C . ARG A 1 88 ? -3.09 0.349 5.402 1 98.81 88 ARG A C 1
ATOM 675 O O . ARG A 1 88 ? -3.762 -0.144 4.496 1 98.81 88 ARG A O 1
ATOM 682 N N . VAL A 1 89 ? -1.952 -0.093 5.73 1 98.88 89 VAL A N 1
ATOM 683 C CA . VAL A 1 89 ? -1.398 -1.325 5.18 1 98.88 89 VAL A CA 1
ATOM 684 C C . VAL A 1 89 ? -1.144 -2.326 6.305 1 98.88 89 VAL A C 1
ATOM 686 O O . VAL A 1 89 ? -0.809 -1.938 7.426 1 98.88 89 VAL A O 1
ATOM 689 N N . GLU A 1 90 ? -1.231 -3.543 6.039 1 98.75 90 GLU A N 1
ATOM 690 C CA . GLU A 1 90 ? -1.131 -4.574 7.07 1 98.75 90 GLU A CA 1
ATOM 691 C C . GLU A 1 90 ? 0.326 -4.902 7.379 1 98.75 90 GLU A C 1
ATOM 693 O O . GLU A 1 90 ? 0.688 -5.105 8.539 1 98.75 90 GLU A O 1
ATOM 698 N N . ASP A 1 91 ? 1.126 -5.031 6.367 1 98.69 91 ASP A N 1
ATOM 699 C CA . ASP A 1 91 ? 2.516 -5.445 6.527 1 98.69 91 ASP A CA 1
ATOM 700 C C . ASP A 1 91 ? 3.473 -4.316 6.16 1 98.69 91 ASP A C 1
ATOM 702 O O . ASP A 1 91 ? 3.75 -4.086 4.984 1 98.69 91 ASP A O 1
ATOM 706 N N . ALA A 1 92 ? 4.043 -3.686 7.148 1 98.75 92 ALA A N 1
ATOM 707 C CA . ALA A 1 92 ? 4.914 -2.529 6.953 1 98.75 92 ALA A CA 1
ATOM 708 C C . ALA A 1 92 ? 6.16 -2.906 6.16 1 98.75 92 ALA A C 1
ATOM 710 O O . ALA A 1 92 ? 6.562 -2.184 5.242 1 98.75 92 ALA A O 1
ATOM 711 N N . GLU A 1 93 ? 6.785 -3.977 6.551 1 98.5 93 GLU A N 1
ATOM 712 C CA . GLU A 1 93 ? 8.008 -4.398 5.879 1 98.5 93 GLU A CA 1
ATOM 713 C C . GLU A 1 93 ? 7.762 -4.672 4.398 1 98.5 93 GLU A C 1
ATOM 715 O O . GLU A 1 93 ? 8.547 -4.258 3.545 1 98.5 93 GLU A O 1
ATOM 720 N N . ALA A 1 94 ? 6.676 -5.344 4.082 1 98.69 94 ALA A N 1
ATOM 721 C CA . ALA A 1 94 ? 6.316 -5.605 2.689 1 98.69 94 ALA A CA 1
ATOM 722 C C . ALA A 1 94 ? 6.098 -4.301 1.927 1 98.69 94 ALA A C 1
ATOM 724 O O . ALA A 1 94 ? 6.488 -4.184 0.763 1 98.69 94 ALA A O 1
ATOM 725 N N . MET A 1 95 ? 5.453 -3.365 2.58 1 98.88 95 MET A N 1
ATOM 726 C CA . MET A 1 95 ? 5.199 -2.092 1.911 1 98.88 95 MET A CA 1
ATOM 727 C C . MET A 1 95 ? 6.512 -1.383 1.582 1 98.88 95 MET A C 1
ATOM 729 O O . MET A 1 95 ? 6.672 -0.847 0.484 1 98.88 95 MET A O 1
ATOM 733 N N . HIS A 1 96 ? 7.445 -1.385 2.539 1 98.88 96 HIS A N 1
ATOM 734 C CA . HIS A 1 96 ? 8.766 -0.822 2.266 1 98.88 96 HIS A CA 1
ATOM 735 C C . HIS A 1 96 ? 9.43 -1.523 1.085 1 98.88 96 HIS A C 1
ATOM 737 O O . HIS A 1 96 ? 10.008 -0.87 0.214 1 98.88 96 HIS A O 1
ATOM 743 N N . GLU A 1 97 ? 9.367 -2.828 1.034 1 98.75 97 GLU A N 1
ATOM 744 C CA . GLU A 1 97 ? 9.961 -3.607 -0.046 1 98.75 97 GLU A CA 1
ATOM 745 C C . GLU A 1 97 ? 9.336 -3.254 -1.393 1 98.75 97 GLU A C 1
ATOM 747 O O . GLU A 1 97 ? 10.039 -3.15 -2.4 1 98.75 97 GLU A O 1
ATOM 752 N N . ILE A 1 98 ? 8.031 -3.086 -1.388 1 98.88 98 ILE A N 1
ATOM 753 C CA . ILE A 1 98 ? 7.316 -2.75 -2.617 1 98.88 98 ILE A CA 1
ATOM 754 C C . ILE A 1 98 ? 7.789 -1.392 -3.131 1 98.88 98 ILE A C 1
ATOM 756 O O . ILE A 1 98 ? 8.148 -1.256 -4.301 1 98.88 98 ILE A O 1
ATOM 760 N N . VAL A 1 99 ? 7.832 -0.414 -2.256 1 98.88 99 VAL A N 1
ATOM 761 C CA . VAL A 1 99 ? 8.219 0.941 -2.637 1 98.88 99 VAL A CA 1
ATOM 762 C C . VAL A 1 99 ? 9.656 0.948 -3.145 1 98.88 99 VAL A C 1
ATOM 764 O O . VAL A 1 99 ? 9.953 1.566 -4.168 1 98.88 99 VAL A O 1
ATOM 767 N N . ARG A 1 100 ? 10.516 0.222 -2.477 1 98.56 100 ARG A N 1
ATOM 768 C CA . ARG A 1 100 ? 11.898 0.112 -2.932 1 98.56 100 ARG A CA 1
ATOM 769 C C . ARG A 1 100 ? 11.984 -0.626 -4.262 1 98.56 100 ARG A C 1
ATOM 771 O O . ARG A 1 100 ? 12.75 -0.241 -5.148 1 98.56 100 ARG A O 1
ATOM 778 N N . GLY A 1 101 ? 11.211 -1.684 -4.383 1 97.94 101 GLY A N 1
ATOM 779 C CA . GLY A 1 101 ? 11.18 -2.447 -5.617 1 97.94 101 GLY A CA 1
ATOM 780 C C . GLY A 1 101 ? 10.758 -1.622 -6.82 1 97.94 101 GLY A C 1
ATOM 781 O O . GLY A 1 101 ? 11.195 -1.88 -7.941 1 97.94 101 GLY A O 1
ATOM 782 N N . LEU A 1 102 ? 9.914 -0.647 -6.582 1 98.19 102 LEU A N 1
ATOM 783 C CA . LEU A 1 102 ? 9.406 0.219 -7.645 1 98.19 102 LEU A CA 1
ATOM 784 C C . LEU A 1 102 ? 10.43 1.3 -7.992 1 98.19 102 LEU A C 1
ATOM 786 O O . LEU A 1 102 ? 10.195 2.111 -8.891 1 98.19 102 LEU A O 1
ATOM 790 N N . GLY A 1 103 ? 11.5 1.343 -7.219 1 97.19 103 GLY A N 1
ATOM 791 C CA . GLY A 1 103 ? 12.617 2.197 -7.578 1 97.19 103 GLY A CA 1
ATOM 792 C C . GLY A 1 103 ? 12.75 3.414 -6.684 1 97.19 103 GLY A C 1
ATOM 793 O O . GLY A 1 103 ? 13.672 4.215 -6.848 1 97.19 103 GLY A O 1
ATOM 794 N N . PHE A 1 104 ? 11.852 3.564 -5.711 1 98.62 104 PHE A N 1
ATOM 795 C CA . PHE A 1 104 ? 11.945 4.699 -4.805 1 98.62 104 PHE A CA 1
ATOM 796 C C . PHE A 1 104 ? 12.977 4.438 -3.713 1 98.62 104 PHE A C 1
ATOM 798 O O . PHE A 1 104 ? 13.227 3.287 -3.35 1 98.62 104 PHE A O 1
ATOM 805 N N . VAL A 1 105 ? 13.547 5.484 -3.262 1 98.75 105 VAL A N 1
ATOM 806 C CA . VAL A 1 105 ? 14.594 5.363 -2.25 1 98.75 105 VAL A CA 1
ATOM 807 C C . VAL A 1 105 ? 14.234 6.215 -1.033 1 98.75 105 VAL A C 1
ATOM 809 O O . VAL A 1 105 ? 13.648 7.289 -1.172 1 98.75 105 VAL A O 1
ATOM 812 N N . PRO A 1 106 ? 14.539 5.734 0.177 1 98.62 106 PRO A N 1
ATOM 813 C CA . PRO A 1 106 ? 14.305 6.574 1.354 1 98.62 106 PRO A CA 1
ATOM 814 C C . PRO A 1 106 ? 15.18 7.82 1.377 1 98.62 106 PRO A C 1
ATOM 816 O O . PRO A 1 106 ? 16.391 7.734 1.149 1 98.62 106 PRO A O 1
ATOM 819 N N . ARG A 1 107 ? 14.648 8.922 1.584 1 97.69 107 ARG A N 1
ATOM 820 C CA . ARG A 1 107 ? 15.383 10.18 1.61 1 97.69 107 ARG A CA 1
ATOM 821 C C . ARG A 1 107 ? 15.539 10.695 3.039 1 97.69 107 ARG A C 1
ATOM 823 O O . ARG A 1 107 ? 16.562 11.305 3.377 1 97.69 107 ARG A O 1
ATOM 830 N N . LEU A 1 108 ? 14.531 10.516 3.838 1 97.75 108 LEU A N 1
ATOM 831 C CA . LEU A 1 108 ? 14.508 11.039 5.199 1 97.75 108 LEU A CA 1
ATOM 832 C C . LEU A 1 108 ? 13.586 10.211 6.082 1 97.75 108 LEU A C 1
ATOM 834 O O . LEU A 1 108 ? 12.516 9.781 5.641 1 97.75 108 LEU A O 1
ATOM 838 N N . ALA A 1 109 ? 13.984 9.977 7.211 1 98.69 109 ALA A N 1
ATOM 839 C CA . ALA A 1 109 ? 13.164 9.305 8.219 1 98.69 109 ALA A CA 1
ATOM 840 C C . ALA A 1 109 ? 13.344 9.938 9.594 1 98.69 109 ALA A C 1
ATOM 842 O O . ALA A 1 109 ? 14.469 10.266 9.984 1 98.69 109 ALA A O 1
ATOM 843 N N . PHE A 1 110 ? 12.258 10.219 10.25 1 98.56 110 PHE A N 1
ATOM 844 C CA . PHE A 1 110 ? 12.359 10.781 11.594 1 98.56 110 PHE A CA 1
ATOM 845 C C . PHE A 1 110 ? 11.062 10.547 12.367 1 98.56 110 PHE A C 1
ATOM 847 O O . PHE A 1 110 ? 10.094 10.008 11.828 1 98.56 110 PHE A O 1
ATOM 854 N N . GLU A 1 111 ? 11.125 10.914 13.594 1 98.38 111 GLU A N 1
ATOM 855 C CA . GLU A 1 111 ? 10.031 10.672 14.531 1 98.38 111 GLU A CA 1
ATOM 856 C C . GLU A 1 111 ? 9.297 11.961 14.867 1 98.38 111 GLU A C 1
ATOM 858 O O . GLU A 1 111 ? 9.922 13.016 15.039 1 98.38 111 GLU A O 1
ATOM 863 N N . LYS A 1 112 ? 7.996 11.906 14.945 1 98.81 112 LYS A N 1
ATOM 864 C CA . LYS A 1 112 ? 7.152 12.953 15.516 1 98.81 112 LYS A CA 1
ATOM 865 C C . LYS A 1 112 ? 6.395 12.445 16.734 1 98.81 112 LYS A C 1
ATOM 867 O O . LYS A 1 112 ? 5.824 11.352 16.719 1 98.81 112 LYS A O 1
ATOM 872 N N . ARG A 1 113 ? 6.43 13.148 17.75 1 98.75 113 ARG A N 1
ATOM 873 C CA . ARG A 1 113 ? 5.594 12.906 18.922 1 98.75 113 ARG A CA 1
ATOM 874 C C . ARG A 1 113 ? 4.34 13.773 18.891 1 98.75 113 ARG A C 1
ATOM 876 O O . ARG A 1 113 ? 4.422 15 18.969 1 98.75 113 ARG A O 1
ATOM 883 N N . CYS A 1 114 ? 3.209 13.062 18.828 1 98.81 114 CYS A N 1
ATOM 884 C CA . CYS A 1 114 ? 1.977 13.773 18.516 1 98.81 114 CYS A CA 1
ATOM 885 C C . CYS A 1 114 ? 0.932 13.578 19.609 1 98.81 114 CYS A C 1
ATOM 887 O O . CYS A 1 114 ? 0.916 12.539 20.266 1 98.81 114 CYS A O 1
ATOM 889 N N . ARG A 1 115 ? 0.17 14.547 19.828 1 98.69 115 ARG A N 1
ATOM 890 C CA . ARG A 1 115 ? -1.079 14.469 20.578 1 98.69 115 ARG A CA 1
ATOM 891 C C . ARG A 1 115 ? -2.258 14.938 19.734 1 98.69 115 ARG A C 1
ATOM 893 O O . ARG A 1 115 ? -2.32 16.109 19.328 1 98.69 115 ARG A O 1
ATOM 900 N N . ASN A 1 116 ? -3.17 14.047 19.469 1 98.75 116 ASN A N 1
ATOM 901 C CA . ASN A 1 116 ? -4.199 14.242 18.453 1 98.75 116 ASN A CA 1
ATOM 902 C C . ASN A 1 116 ? -5.566 14.484 19.078 1 98.75 116 ASN A C 1
ATOM 904 O O . ASN A 1 116 ? -5.945 13.812 20.047 1 98.75 116 ASN A O 1
ATOM 908 N N . TYR A 1 117 ? -6.289 15.43 18.547 1 98.75 117 TYR A N 1
ATOM 909 C CA . TYR A 1 117 ? -7.648 15.773 18.938 1 98.75 117 TYR A CA 1
ATOM 910 C C . TYR A 1 117 ? -8.586 15.773 17.734 1 98.75 117 TYR A C 1
ATOM 912 O O . TYR A 1 117 ? -8.438 16.609 16.828 1 98.75 117 TYR A O 1
ATOM 920 N N . SER A 1 118 ? -9.508 14.891 17.703 1 98.5 118 SER A N 1
ATOM 921 C CA . SER A 1 118 ? -10.516 14.852 16.641 1 98.5 118 SER A CA 1
ATOM 922 C C . SER A 1 118 ? -11.844 15.445 17.125 1 98.5 118 SER A C 1
ATOM 924 O O . SER A 1 118 ? -12.297 15.148 18.234 1 98.5 118 SER A O 1
ATOM 926 N N . PHE A 1 119 ? -12.414 16.25 16.344 1 98.31 119 PHE A N 1
ATOM 927 C CA . PHE A 1 119 ? -13.68 16.891 16.719 1 98.31 119 PHE A CA 1
ATOM 928 C C . PHE A 1 119 ? -14.391 17.438 15.484 1 98.31 119 PHE A C 1
ATOM 930 O O . PHE A 1 119 ? -13.852 17.391 14.375 1 98.31 119 PHE A O 1
ATOM 937 N N . GLU A 1 120 ? -15.609 17.844 15.633 1 97.25 120 GLU A N 1
ATOM 938 C CA . GLU A 1 120 ? -16.391 18.453 14.562 1 97.25 120 GLU A CA 1
ATOM 939 C C . GLU A 1 120 ? -16.469 19.969 14.734 1 97.25 120 GLU A C 1
ATOM 941 O O . GLU A 1 120 ? -16.594 20.469 15.859 1 97.25 120 GLU A O 1
ATOM 946 N N . ARG A 1 121 ? -16.281 20.594 13.68 1 95.12 121 ARG A N 1
ATOM 947 C CA . ARG A 1 121 ? -16.422 22.047 13.633 1 95.12 121 ARG A CA 1
ATOM 948 C C . ARG A 1 121 ? -16.953 22.5 12.273 1 95.12 121 ARG A C 1
ATOM 950 O O . ARG A 1 121 ? -16.453 22.094 11.234 1 95.12 121 ARG A O 1
ATOM 957 N N . ASP A 1 122 ? -18.047 23.344 12.242 1 95.5 122 ASP A N 1
ATOM 958 C CA . ASP A 1 122 ? -18.625 23.906 11.023 1 95.5 122 ASP A CA 1
ATOM 959 C C . ASP A 1 122 ? -19.031 22.797 10.055 1 95.5 122 ASP A C 1
ATOM 961 O O . ASP A 1 122 ? -18.844 22.922 8.844 1 95.5 122 ASP A O 1
ATOM 965 N N . GLY A 1 123 ? -19.453 21.688 10.617 1 96.19 123 GLY A N 1
ATOM 966 C CA . GLY A 1 123 ? -19.906 20.578 9.805 1 96.19 123 GLY A CA 1
ATOM 967 C C . GLY A 1 123 ? -18.766 19.766 9.203 1 96.19 123 GLY A C 1
ATOM 968 O O . GLY A 1 123 ? -18.969 18.953 8.305 1 96.19 123 GLY A O 1
ATOM 969 N N . ARG A 1 124 ? -17.578 20.047 9.641 1 97.44 124 ARG A N 1
ATOM 970 C CA . ARG A 1 124 ? -16.391 19.344 9.133 1 97.44 124 ARG A CA 1
ATOM 971 C C . ARG A 1 124 ? -15.719 18.547 10.242 1 97.44 124 ARG A C 1
ATOM 973 O O . ARG A 1 124 ? -15.711 18.969 11.398 1 97.44 124 ARG A O 1
ATOM 980 N N . ARG A 1 125 ? -15.219 17.438 9.875 1 97.81 125 ARG A N 1
ATOM 981 C CA . ARG A 1 125 ? -14.344 16.703 10.789 1 97.81 125 ARG A CA 1
ATOM 982 C C . ARG A 1 125 ? -12.953 17.328 10.828 1 97.81 125 ARG A C 1
ATOM 984 O O . ARG A 1 125 ? -12.32 17.516 9.789 1 97.81 125 ARG A O 1
ATOM 991 N N . MET A 1 126 ? -12.484 17.625 12.008 1 98.5 126 MET A N 1
ATOM 992 C CA . MET A 1 126 ? -11.203 18.297 12.203 1 98.5 126 MET A CA 1
ATOM 993 C C . MET A 1 126 ? -10.227 17.406 12.977 1 98.5 126 MET A C 1
ATOM 995 O O . MET A 1 126 ? -10.648 16.578 13.781 1 98.5 126 MET A O 1
ATOM 999 N N . LEU A 1 127 ? -9.039 17.609 12.703 1 98.75 127 LEU A N 1
ATOM 1000 C CA . LEU A 1 127 ? -7.949 17.031 13.484 1 98.75 127 LEU A CA 1
ATOM 1001 C C . LEU A 1 127 ? -6.945 18.109 13.891 1 98.75 127 LEU A C 1
ATOM 1003 O O . LEU A 1 127 ? -6.402 18.812 13.031 1 98.75 127 LEU A O 1
ATOM 1007 N N . ALA A 1 128 ? -6.762 18.312 15.133 1 98.81 128 ALA A N 1
ATOM 1008 C CA . ALA A 1 128 ? -5.68 19.125 15.672 1 98.81 128 ALA A CA 1
ATOM 1009 C C . ALA A 1 128 ? -4.582 18.266 16.281 1 98.81 128 ALA A C 1
ATOM 1011 O O . ALA A 1 128 ? -4.867 17.344 17.062 1 98.81 128 ALA A O 1
ATOM 1012 N N . THR A 1 129 ? -3.443 18.516 15.93 1 98.81 129 THR A N 1
ATOM 1013 C CA . THR A 1 129 ? -2.312 17.734 16.422 1 98.81 129 THR A CA 1
ATOM 1014 C C . THR A 1 129 ? -1.229 18.656 16.984 1 98.81 129 THR A C 1
ATOM 1016 O O . THR A 1 129 ? -0.719 19.531 16.297 1 98.81 129 THR A O 1
ATOM 1019 N N . LEU A 1 130 ? -0.912 18.469 18.219 1 98.75 130 LEU A N 1
ATOM 1020 C CA . LEU A 1 130 ? 0.332 19.031 18.75 1 98.75 130 LEU A CA 1
ATOM 1021 C C . LEU A 1 130 ? 1.516 18.125 18.406 1 98.75 130 LEU A C 1
ATOM 1023 O O . LEU A 1 130 ? 1.465 16.922 18.609 1 98.75 130 LEU A O 1
ATOM 1027 N N . VAL A 1 131 ? 2.525 18.734 17.875 1 98.81 131 VAL A N 1
ATOM 1028 C CA . VAL A 1 131 ? 3.621 17.953 17.312 1 98.81 131 VAL A CA 1
ATOM 1029 C C . VAL A 1 131 ? 4.949 18.422 17.906 1 98.81 131 VAL A C 1
ATOM 1031 O O . VAL A 1 131 ? 5.219 19.625 17.969 1 98.81 131 VAL A O 1
ATOM 1034 N N . ARG A 1 132 ? 5.719 17.562 18.328 1 98.56 132 ARG A N 1
ATOM 1035 C CA . ARG A 1 132 ? 7.125 17.766 18.641 1 98.56 132 ARG A CA 1
ATOM 1036 C C . ARG A 1 132 ? 8.016 16.859 17.812 1 98.56 132 ARG A C 1
ATOM 1038 O O . ARG A 1 132 ? 7.723 15.664 17.656 1 98.56 132 ARG A O 1
ATOM 1045 N N . VAL A 1 133 ? 9.031 17.438 17.266 1 98.62 133 VAL A N 1
ATOM 1046 C CA . VAL A 1 133 ? 10.055 16.688 16.531 1 98.62 133 VAL A CA 1
ATOM 1047 C C . VAL A 1 133 ? 11.375 16.734 17.281 1 98.62 133 VAL A C 1
ATOM 1049 O O . VAL A 1 133 ? 12.016 17.797 17.359 1 98.62 133 VAL A O 1
ATOM 1052 N N . PRO A 1 134 ? 11.75 15.656 17.797 1 97.44 134 PRO A N 1
ATOM 1053 C CA . PRO A 1 134 ? 12.938 15.641 18.656 1 97.44 134 PRO A CA 1
ATOM 1054 C C . PRO A 1 134 ? 14.141 16.328 18.016 1 97.44 134 PRO A C 1
ATOM 1056 O O . PRO A 1 134 ? 14.891 17.031 18.703 1 97.44 134 PRO A O 1
ATOM 1059 N N . GLU A 1 135 ? 14.305 16.234 16.812 1 96.38 135 GLU A N 1
ATOM 1060 C CA . GLU A 1 135 ? 15.461 16.781 16.125 1 96.38 135 GLU A CA 1
ATOM 1061 C C . GLU A 1 135 ? 15.367 18.297 16 1 96.38 135 GLU A C 1
ATOM 1063 O O . GLU A 1 135 ? 16.344 18.969 15.672 1 96.38 135 GLU A O 1
ATOM 1068 N N . LEU A 1 136 ? 14.211 18.812 16.312 1 96.94 136 LEU A N 1
ATOM 1069 C CA . LEU A 1 136 ? 14.008 20.25 16.172 1 96.94 136 LEU A CA 1
ATOM 1070 C C . LEU A 1 136 ? 13.977 20.938 17.531 1 96.94 136 LEU A C 1
ATOM 1072 O O . LEU A 1 136 ? 13.414 22.016 17.672 1 96.94 136 LEU A O 1
ATOM 1076 N N . GLY A 1 137 ? 14.5 20.25 18.562 1 94.19 137 GLY A N 1
ATOM 1077 C CA . GLY A 1 137 ? 14.641 20.828 19.875 1 94.19 137 GLY A CA 1
ATOM 1078 C C . GLY A 1 137 ? 13.336 20.875 20.656 1 94.19 137 GLY A C 1
ATOM 1079 O O . GLY A 1 137 ? 12.594 19.906 20.688 1 94.19 137 GLY A O 1
ATOM 1080 N N . ASP A 1 138 ? 13.117 22.047 21.312 1 93.06 138 ASP A N 1
ATOM 1081 C CA . ASP A 1 138 ? 11.977 22.125 22.219 1 93.06 138 ASP A CA 1
ATOM 1082 C C . ASP A 1 138 ? 10.789 22.812 21.547 1 93.06 138 ASP A C 1
ATOM 1084 O O . ASP A 1 138 ? 9.82 23.188 22.203 1 93.06 138 ASP A O 1
ATOM 1088 N N . GLU A 1 139 ? 10.93 22.906 20.266 1 96.5 139 GLU A N 1
ATOM 1089 C CA . GLU A 1 139 ? 9.836 23.562 19.547 1 96.5 139 GLU A CA 1
ATOM 1090 C C . GLU A 1 139 ? 8.602 22.672 19.5 1 96.5 139 GLU A C 1
ATOM 1092 O O . GLU A 1 139 ? 8.711 21.453 19.344 1 96.5 139 GLU A O 1
ATOM 1097 N N . THR A 1 140 ? 7.477 23.297 19.703 1 98.31 140 THR A N 1
ATOM 1098 C CA . THR A 1 140 ? 6.18 22.641 19.562 1 98.31 140 THR A CA 1
ATOM 1099 C C . THR A 1 140 ? 5.379 23.281 18.438 1 98.31 140 THR A C 1
ATOM 1101 O O . THR A 1 140 ? 5.328 24.5 18.312 1 98.31 140 THR A O 1
ATOM 1104 N N . PHE A 1 141 ? 4.809 22.438 17.656 1 98.75 141 PHE A N 1
ATOM 1105 C CA . PHE A 1 141 ? 3.949 22.891 16.562 1 98.75 141 PHE A CA 1
ATOM 1106 C C . PHE A 1 141 ? 2.514 22.422 16.781 1 98.75 141 PHE A C 1
ATOM 1108 O O . PHE A 1 141 ? 2.266 21.484 17.547 1 98.75 141 PHE A O 1
ATOM 1115 N N . ILE A 1 142 ? 1.635 23.094 16.125 1 98.75 142 ILE A N 1
ATOM 1116 C CA . ILE A 1 142 ? 0.262 22.609 16.016 1 98.75 142 ILE A CA 1
ATOM 1117 C C . ILE A 1 142 ? -0.155 22.578 14.555 1 98.75 142 ILE A C 1
ATOM 1119 O O . ILE A 1 142 ? 0.188 23.469 13.781 1 98.75 142 ILE A O 1
ATOM 1123 N N . GLU A 1 143 ? -0.81 21.531 14.188 1 98.56 143 GLU A N 1
ATOM 1124 C CA . GLU A 1 143 ? -1.478 21.391 12.898 1 98.56 143 GLU A CA 1
ATOM 1125 C C . GLU A 1 143 ? -2.986 21.234 13.07 1 98.56 143 GLU A C 1
ATOM 1127 O O . GLU A 1 143 ? -3.443 20.469 13.93 1 98.56 143 GLU A O 1
ATOM 1132 N N . VAL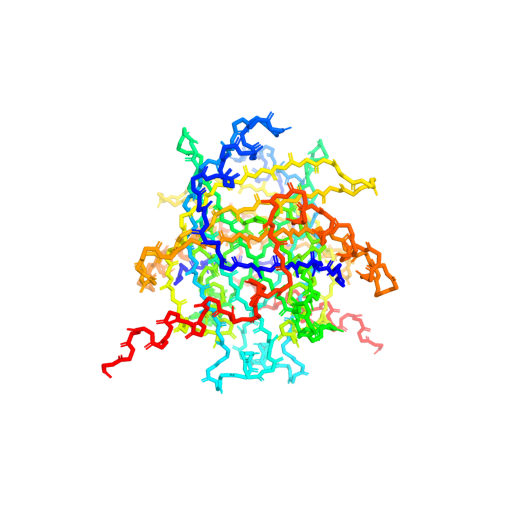 A 1 144 ? -3.707 21.969 12.352 1 98.56 144 VAL A N 1
ATOM 1133 C CA . VAL A 1 144 ? -5.148 21.766 12.242 1 98.56 144 VAL A CA 1
ATOM 1134 C C . VAL A 1 144 ? -5.523 21.484 10.789 1 98.56 144 VAL A C 1
ATOM 1136 O O . VAL A 1 144 ? -5.09 22.203 9.883 1 98.56 144 VAL A O 1
ATOM 1139 N N . GLU A 1 145 ? -6.293 20.438 10.617 1 98.69 145 GLU A N 1
ATOM 1140 C CA . GLU A 1 145 ? -6.586 20.047 9.234 1 98.69 145 GLU A CA 1
ATOM 1141 C C . GLU A 1 145 ? -8 19.516 9.102 1 98.69 145 GLU A C 1
ATOM 1143 O O . GLU A 1 145 ? -8.617 19.109 10.094 1 98.69 145 GLU A O 1
ATOM 1148 N N . THR A 1 146 ? -8.516 19.578 7.973 1 98.5 146 THR A N 1
ATOM 1149 C CA . THR A 1 146 ? -9.758 18.953 7.52 1 98.5 146 THR A CA 1
ATOM 1150 C C . THR A 1 146 ? -9.664 18.578 6.043 1 98.5 146 THR A C 1
ATOM 1152 O O . THR A 1 146 ? -8.625 18.781 5.41 1 98.5 146 THR A O 1
ATOM 1155 N N . VAL A 1 147 ? -10.688 17.953 5.531 1 98.12 147 VAL A N 1
ATOM 1156 C CA . VAL A 1 147 ? -10.664 17.453 4.16 1 98.12 147 VAL A CA 1
ATOM 1157 C C . VAL A 1 147 ? -11.617 18.266 3.293 1 98.12 147 VAL A C 1
ATOM 1159 O O . VAL A 1 147 ? -12.734 18.594 3.719 1 98.12 147 VAL A O 1
ATOM 1162 N N . ALA A 1 148 ? -11.109 18.688 2.188 1 97.69 148 ALA A N 1
ATOM 1163 C CA . ALA A 1 148 ? -11.93 19.297 1.138 1 97.69 148 ALA A CA 1
ATOM 1164 C C . ALA A 1 148 ? -12.055 18.359 -0.062 1 97.69 148 ALA A C 1
ATOM 1166 O O . ALA A 1 148 ? -11.055 17.969 -0.669 1 97.69 148 ALA A O 1
ATOM 1167 N N . ASP A 1 149 ? -13.258 18.062 -0.465 1 94.81 149 ASP A N 1
ATOM 1168 C CA . ASP A 1 149 ? -13.484 17.094 -1.533 1 94.81 149 ASP A CA 1
ATOM 1169 C C . ASP A 1 149 ? -13.164 17.703 -2.898 1 94.81 149 ASP A C 1
ATOM 1171 O O . ASP A 1 149 ? -12.852 16.984 -3.846 1 94.81 149 ASP A O 1
ATOM 1175 N N . THR A 1 150 ? -13.359 19.016 -2.93 1 93.31 150 THR A N 1
ATOM 1176 C CA . THR A 1 150 ? -13.086 19.734 -4.176 1 93.31 150 THR A CA 1
ATOM 1177 C C . THR A 1 150 ? -12.258 20.984 -3.916 1 93.31 150 THR A C 1
ATOM 1179 O O . THR A 1 150 ? -12.133 21.438 -2.773 1 93.31 150 THR A O 1
ATOM 1182 N N . GLU A 1 151 ? -11.789 21.516 -4.996 1 93.06 151 GLU A N 1
ATOM 1183 C CA . GLU A 1 151 ? -10.953 22.719 -4.891 1 93.06 151 GLU A CA 1
ATOM 1184 C C . GLU A 1 151 ? -11.766 23.906 -4.379 1 93.06 151 GLU A C 1
ATOM 1186 O O . GLU A 1 151 ? -11.242 24.75 -3.643 1 93.06 151 GLU A O 1
ATOM 1191 N N . VAL A 1 152 ? -13.008 23.922 -4.738 1 94.31 152 VAL A N 1
ATOM 1192 C CA . VAL A 1 152 ? -13.844 25.062 -4.359 1 94.31 152 VAL A CA 1
ATOM 1193 C C . VAL A 1 152 ? -14.062 25.047 -2.85 1 94.31 152 VAL A C 1
ATOM 1195 O O . VAL A 1 152 ? -14.258 26.109 -2.24 1 94.31 152 VAL A O 1
ATOM 1198 N N . GLU A 1 153 ? -13.891 23.875 -2.25 1 96.12 153 GLU A N 1
ATOM 1199 C CA . GLU A 1 153 ? -14.172 23.734 -0.824 1 96.12 153 GLU A CA 1
ATOM 1200 C C . GLU A 1 153 ? -12.93 24.047 0.013 1 96.12 153 GLU A C 1
ATOM 1202 O O . GLU A 1 153 ? -13 24.078 1.244 1 96.12 153 GLU A O 1
ATOM 1207 N N . VAL A 1 154 ? -11.828 24.312 -0.617 1 97.19 154 VAL A N 1
ATOM 1208 C CA . VAL A 1 154 ? -10.578 24.516 0.104 1 97.19 154 VAL A CA 1
ATOM 1209 C C . VAL A 1 154 ? -10.656 25.797 0.922 1 97.19 154 VAL A C 1
ATOM 1211 O O . VAL A 1 154 ? -10.32 25.812 2.109 1 97.19 154 VAL A O 1
ATOM 1214 N N . ALA A 1 155 ? -11.117 26.844 0.32 1 96.5 155 ALA A N 1
ATOM 1215 C CA . ALA A 1 155 ? -11.156 28.141 1.001 1 96.5 155 ALA A CA 1
ATOM 1216 C C . ALA A 1 155 ? -12.062 28.094 2.227 1 96.5 155 ALA A C 1
ATOM 1218 O O . ALA A 1 155 ? -11.648 28.453 3.328 1 96.5 155 ALA A O 1
ATOM 1219 N N . PRO A 1 156 ? -13.328 27.531 2.049 1 97.38 156 PRO A N 1
ATOM 1220 C CA . PRO A 1 156 ? -14.172 27.406 3.24 1 97.38 156 PRO A CA 1
ATOM 1221 C C . PRO A 1 156 ? -13.555 26.484 4.293 1 97.38 156 PRO A C 1
ATOM 1223 O O . PRO A 1 156 ? -13.695 26.734 5.492 1 97.38 156 PRO A O 1
ATOM 1226 N N . ALA A 1 157 ? -12.969 25.453 3.898 1 98.19 157 ALA A N 1
ATOM 1227 C CA . ALA A 1 157 ? -12.32 24.531 4.828 1 98.19 157 ALA A CA 1
ATOM 1228 C C . ALA A 1 157 ? -11.211 25.234 5.609 1 98.19 157 ALA A C 1
ATOM 1230 O O . ALA A 1 157 ? -11.117 25.078 6.828 1 98.19 157 ALA A O 1
ATOM 1231 N N . LEU A 1 158 ? -10.422 26.047 4.934 1 97.75 158 LEU A N 1
ATOM 1232 C CA . LEU A 1 158 ? -9.328 26.766 5.574 1 97.75 158 LEU A CA 1
ATOM 1233 C C . LEU A 1 158 ? -9.867 27.828 6.523 1 97.75 158 LEU A C 1
ATOM 1235 O O . LEU A 1 158 ? -9.25 28.109 7.559 1 97.75 158 LEU A O 1
ATOM 1239 N N . ALA A 1 159 ? -10.953 28.422 6.141 1 97.75 159 ALA A N 1
ATOM 1240 C CA . ALA A 1 159 ? -11.57 29.375 7.047 1 97.75 159 ALA A CA 1
ATOM 1241 C C . ALA A 1 159 ? -11.938 28.734 8.375 1 97.75 159 ALA A C 1
ATOM 1243 O O . ALA A 1 159 ? -11.727 29.312 9.438 1 97.75 159 ALA A O 1
ATOM 1244 N N . SER A 1 160 ? -12.484 27.531 8.289 1 98.19 160 SER A N 1
ATOM 1245 C CA . SER A 1 160 ? -12.828 26.797 9.5 1 98.19 160 SER A CA 1
ATOM 1246 C C . SER A 1 160 ? -11.586 26.422 10.297 1 98.19 160 SER A C 1
ATOM 1248 O O . SER A 1 160 ? -11.578 26.531 11.523 1 98.19 160 SER A O 1
ATOM 1250 N N . VAL A 1 161 ? -10.555 26.047 9.648 1 98.38 161 VAL A N 1
ATOM 1251 C CA . VAL A 1 161 ? -9.289 25.703 10.273 1 98.38 161 VAL A CA 1
ATOM 1252 C C . VAL A 1 161 ? -8.727 26.922 10.992 1 98.38 161 VAL A C 1
ATOM 1254 O O . VAL A 1 161 ? -8.305 26.844 12.148 1 98.38 161 VAL A O 1
ATOM 1257 N N . ARG A 1 162 ? -8.75 28.062 10.312 1 97.81 162 ARG A N 1
ATOM 1258 C CA . ARG A 1 162 ? -8.258 29.312 10.891 1 97.81 162 ARG A CA 1
ATOM 1259 C C . ARG A 1 162 ? -9.055 29.703 12.125 1 97.81 162 ARG A C 1
ATOM 1261 O O . ARG A 1 162 ? -8.5 30.219 13.094 1 97.81 162 ARG A O 1
ATOM 1268 N N . ALA A 1 163 ? -10.305 29.469 12.055 1 97.88 163 ALA A N 1
ATOM 1269 C CA . ALA A 1 163 ? -11.156 29.766 13.203 1 97.88 163 ALA A CA 1
ATOM 1270 C C . ALA A 1 163 ? -10.75 28.953 14.422 1 97.88 163 ALA A C 1
ATOM 1272 O O . ALA A 1 163 ? -10.711 29.469 15.539 1 97.88 163 ALA A O 1
ATOM 1273 N N . VAL A 1 164 ? -10.484 27.703 14.234 1 98.06 164 VAL A N 1
ATOM 1274 C CA . VAL A 1 164 ? -10.039 26.828 15.32 1 98.06 164 VAL A CA 1
ATOM 1275 C C . VAL A 1 164 ? -8.734 27.359 15.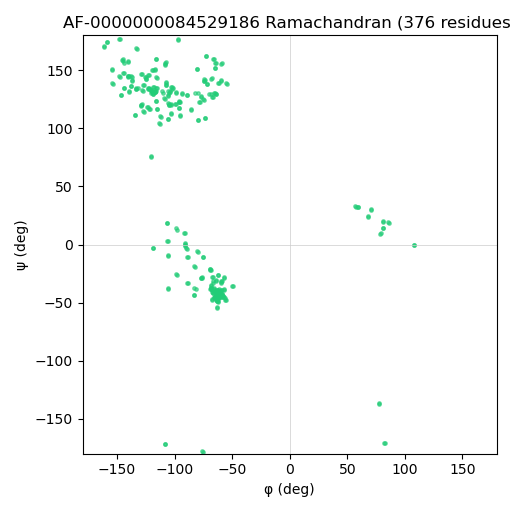906 1 98.06 164 VAL A C 1
ATOM 1277 O O . VAL A 1 164 ? -8.586 27.453 17.125 1 98.06 164 VAL A O 1
ATOM 1280 N N . LEU A 1 165 ? -7.824 27.75 15.039 1 98.12 165 LEU A N 1
ATOM 1281 C CA . LEU A 1 165 ? -6.539 28.266 15.5 1 98.12 165 LEU A CA 1
ATOM 1282 C C . LEU A 1 165 ? -6.723 29.562 16.281 1 98.12 165 LEU A C 1
ATOM 1284 O O . LEU A 1 165 ? -6.105 29.734 17.344 1 98.12 165 LEU A O 1
ATOM 1288 N N . ARG A 1 166 ? -7.598 30.391 15.82 1 97.44 166 ARG A N 1
ATOM 1289 C CA . ARG A 1 166 ? -7.871 31.656 16.516 1 97.44 166 ARG A CA 1
ATOM 1290 C C . ARG A 1 166 ? -8.445 31.391 17.906 1 97.44 166 ARG A C 1
ATOM 1292 O O . ARG A 1 166 ? -8.094 32.094 18.859 1 97.44 166 ARG A O 1
ATOM 1299 N N . GLU A 1 167 ? -9.289 30.453 18 1 96.81 167 GLU A N 1
ATOM 1300 C CA . GLU A 1 167 ? -9.883 30.094 19.281 1 96.81 167 GLU A CA 1
ATOM 1301 C C . GLU A 1 167 ? -8.812 29.609 20.266 1 96.81 167 GLU A C 1
ATOM 1303 O O . GLU A 1 167 ? -8.977 29.734 21.484 1 96.81 167 GLU A O 1
ATOM 1308 N N . LEU A 1 168 ? -7.758 29.109 19.734 1 97.56 168 LEU A N 1
ATOM 1309 C CA . LEU A 1 168 ? -6.664 28.609 20.578 1 97.56 168 LEU A CA 1
ATOM 1310 C C . LEU A 1 168 ? -5.645 29.703 20.844 1 97.56 168 LEU A C 1
ATOM 1312 O O . LEU A 1 168 ? -4.613 29.453 21.469 1 97.56 168 LEU A O 1
ATOM 1316 N N . GLY A 1 169 ? -5.875 30.859 20.297 1 96.62 169 GLY A N 1
ATOM 1317 C CA . GLY A 1 169 ? -5.004 32 20.516 1 96.62 169 GLY A CA 1
ATOM 1318 C C . GLY A 1 169 ? -3.824 32.031 19.562 1 96.62 169 GLY A C 1
ATOM 1319 O O . GLY A 1 169 ? -2.803 32.688 19.844 1 96.62 169 GLY A O 1
ATOM 1320 N N . ILE A 1 170 ? -3.945 31.328 18.5 1 97.56 170 ILE A N 1
ATOM 1321 C CA . ILE A 1 170 ? -2.865 31.297 17.531 1 97.56 170 ILE A CA 1
ATOM 1322 C C . ILE A 1 170 ? -3.176 32.25 16.375 1 97.56 170 ILE A C 1
ATOM 1324 O O . ILE A 1 170 ? -4.188 32.062 15.68 1 97.56 170 ILE A O 1
ATOM 1328 N N . GLY A 1 171 ? -2.297 33.188 16.188 1 95.06 171 GLY A N 1
ATOM 1329 C CA . GLY A 1 171 ? -2.5 34.188 15.148 1 95.06 171 GLY A CA 1
ATOM 1330 C C . GLY A 1 171 ? -1.779 33.875 13.852 1 95.06 171 GLY A C 1
ATOM 1331 O O . GLY A 1 171 ? -1.06 32.875 13.773 1 95.06 171 GLY A O 1
ATOM 1332 N N . GLU A 1 172 ? -1.974 34.719 12.836 1 95.06 172 GLU A N 1
ATOM 1333 C CA . GLU A 1 172 ? -1.401 34.531 11.508 1 95.06 172 GLU A CA 1
ATOM 1334 C C . GLU A 1 172 ? 0.122 34.594 11.547 1 95.06 172 GLU A C 1
ATOM 1336 O O . GLU A 1 172 ? 0.799 33.906 10.766 1 95.06 172 GLU A O 1
ATOM 1341 N N . GLU A 1 173 ? 0.603 35.344 12.43 1 94.44 173 GLU A N 1
ATOM 1342 C CA . GLU A 1 173 ? 2.045 35.562 12.516 1 94.44 173 GLU A CA 1
ATOM 1343 C C . GLU A 1 173 ? 2.764 34.281 12.984 1 94.44 173 GLU A C 1
ATOM 1345 O O . GLU A 1 173 ? 3.977 34.156 12.812 1 94.44 173 GLU A O 1
ATOM 1350 N N . GLU A 1 174 ? 2.051 33.375 13.617 1 96.31 174 GLU A N 1
ATOM 1351 C CA . GLU A 1 174 ? 2.65 32.156 14.125 1 96.31 174 GLU A CA 1
ATOM 1352 C C . GLU A 1 174 ? 2.621 31.047 13.07 1 96.31 174 GLU A C 1
ATOM 1354 O O . GLU A 1 174 ? 3.281 30.016 13.227 1 96.31 174 GLU A O 1
ATOM 1359 N N . LEU A 1 175 ? 1.889 31.266 11.992 1 96.56 175 LEU A N 1
ATOM 1360 C CA . LEU A 1 175 ? 1.755 30.25 10.945 1 96.56 175 LEU A CA 1
ATOM 1361 C C . LEU A 1 175 ? 3.082 30.047 10.227 1 96.56 175 LEU A C 1
ATOM 1363 O O . LEU A 1 175 ? 3.869 30.984 10.078 1 96.56 175 LEU A O 1
ATOM 1367 N N . THR A 1 176 ? 3.328 28.859 9.891 1 94.62 176 THR A N 1
ATOM 1368 C CA . THR A 1 176 ? 4.516 28.531 9.109 1 94.62 176 THR A CA 1
ATOM 1369 C C . THR A 1 176 ? 4.176 27.516 8.016 1 94.62 176 THR A C 1
ATOM 1371 O O . THR A 1 176 ? 3.373 26.609 8.234 1 94.62 176 THR A O 1
ATOM 1374 N N . ALA A 1 177 ? 4.816 27.641 6.879 1 90.56 177 ALA A N 1
ATOM 1375 C CA . ALA A 1 177 ? 4.648 26.719 5.766 1 90.56 177 ALA A CA 1
ATOM 1376 C C . ALA A 1 177 ? 5.867 25.812 5.621 1 90.56 177 ALA A C 1
ATOM 1378 O O . ALA A 1 177 ? 5.934 24.984 4.703 1 90.56 177 ALA A O 1
ATOM 1379 N N . GLU A 1 178 ? 6.816 25.969 6.543 1 91.81 178 GLU A N 1
ATOM 1380 C CA . GLU A 1 178 ? 8.008 25.125 6.465 1 91.81 178 GLU A CA 1
ATOM 1381 C C . GLU A 1 178 ? 7.664 23.656 6.656 1 91.81 178 GLU A C 1
ATOM 1383 O O . GLU A 1 178 ? 6.938 23.297 7.59 1 91.81 178 GLU A O 1
ATOM 1388 N N . LEU A 1 179 ? 8.156 22.844 5.727 1 93.69 179 LEU A N 1
ATOM 1389 C CA . LEU A 1 179 ? 7.953 21.406 5.855 1 93.69 179 LEU A CA 1
ATOM 1390 C C . LEU A 1 179 ? 8.844 20.812 6.945 1 93.69 179 LEU A C 1
ATOM 1392 O O . LEU A 1 179 ? 10 21.219 7.082 1 93.69 179 LEU A O 1
ATOM 1396 N N . TYR A 1 180 ? 8.336 19.844 7.73 1 96.75 180 TYR A N 1
ATOM 1397 C CA . TYR A 1 180 ? 9.164 19.172 8.727 1 96.75 180 TYR A CA 1
ATOM 1398 C C . TYR A 1 180 ? 10.391 18.531 8.078 1 96.75 180 TYR A C 1
ATOM 1400 O O . TYR A 1 180 ? 11.469 18.516 8.672 1 96.75 180 TYR A O 1
ATOM 1408 N N . THR A 1 181 ? 10.195 17.969 6.879 1 96.62 181 THR A N 1
ATOM 1409 C CA . THR A 1 181 ? 11.289 17.312 6.168 1 96.62 181 THR A CA 1
ATOM 1410 C C . THR A 1 181 ? 12.438 18.297 5.926 1 96.62 181 THR A C 1
ATOM 1412 O O . THR A 1 181 ? 13.602 17.953 6.137 1 96.62 181 THR A O 1
ATOM 1415 N N . ASP A 1 182 ? 12.086 19.484 5.484 1 95.44 182 ASP A N 1
ATOM 1416 C CA . ASP A 1 182 ? 13.109 20.5 5.238 1 95.44 182 ASP A CA 1
ATOM 1417 C C . ASP A 1 182 ? 13.805 20.891 6.535 1 95.44 182 ASP A C 1
ATOM 1419 O O . ASP A 1 182 ? 15.031 21.031 6.574 1 95.44 182 ASP A O 1
ATOM 1423 N N . ALA A 1 183 ? 13.031 21.109 7.574 1 97 183 ALA A N 1
ATOM 1424 C CA . ALA A 1 183 ? 13.57 21.531 8.867 1 97 183 ALA A CA 1
ATOM 1425 C C . ALA A 1 183 ? 14.516 20.469 9.43 1 97 183 ALA A C 1
ATOM 1427 O O . ALA A 1 183 ? 15.602 20.797 9.922 1 97 183 ALA A O 1
ATOM 1428 N N . VAL A 1 184 ? 14.109 19.203 9.375 1 97.88 184 VAL A N 1
ATOM 1429 C CA . VAL A 1 184 ? 14.914 18.109 9.898 1 97.88 184 VAL A CA 1
ATOM 1430 C C . VAL A 1 184 ? 16.203 17.969 9.086 1 97.88 184 VAL A C 1
ATOM 1432 O O . VAL A 1 184 ? 17.281 17.781 9.641 1 97.88 184 VAL A O 1
ATOM 1435 N N . ALA A 1 185 ? 16.047 18.016 7.742 1 96.5 185 ALA A N 1
ATOM 1436 C CA . ALA A 1 185 ? 17.234 17.953 6.883 1 96.5 185 ALA A CA 1
ATOM 1437 C C . ALA A 1 185 ? 18.219 19.047 7.227 1 96.5 185 ALA A C 1
ATOM 1439 O O . ALA A 1 185 ? 19.438 18.812 7.281 1 96.5 185 ALA A O 1
ATOM 1440 N N . ALA A 1 186 ? 17.734 20.234 7.395 1 96.19 186 ALA A N 1
ATOM 1441 C CA . ALA A 1 186 ? 18.578 21.375 7.742 1 96.19 186 ALA A CA 1
ATOM 1442 C C . ALA A 1 186 ? 19.281 21.156 9.086 1 96.19 186 ALA A C 1
ATOM 1444 O O . ALA A 1 186 ? 20.453 21.5 9.25 1 96.19 186 ALA A O 1
ATOM 1445 N N . ALA A 1 187 ? 18.547 20.594 10.008 1 95.88 187 ALA A N 1
ATOM 1446 C CA . ALA A 1 187 ? 19.078 20.359 11.352 1 95.88 187 ALA A CA 1
ATOM 1447 C C . ALA A 1 187 ? 20.188 19.312 11.32 1 95.88 187 ALA A C 1
ATOM 1449 O O . ALA A 1 187 ? 21.047 19.281 12.203 1 95.88 187 ALA A O 1
ATOM 1450 N N . ARG A 1 188 ? 20.156 18.391 10.352 1 95.62 188 ARG A N 1
ATOM 1451 C CA . ARG A 1 188 ? 21.141 17.312 10.242 1 95.62 188 ARG A CA 1
ATOM 1452 C C . ARG A 1 188 ? 22.406 17.781 9.539 1 95.62 188 ARG A C 1
ATOM 1454 O O . ARG A 1 188 ? 23.438 17.125 9.602 1 95.62 188 ARG A O 1
ATOM 1461 N N . ARG A 1 189 ? 22.281 18.891 8.828 1 89.06 189 ARG A N 1
ATOM 1462 C CA . ARG A 1 189 ? 23.469 19.422 8.172 1 89.06 189 ARG A CA 1
ATOM 1463 C C . ARG A 1 189 ? 24.453 19.984 9.195 1 89.06 189 ARG A C 1
ATOM 1465 O O . ARG A 1 189 ? 24.062 20.703 10.109 1 89.06 189 ARG A O 1
ATOM 1472 N N . PRO A 1 190 ? 25.844 19.531 9.078 1 78.81 190 PRO A N 1
ATOM 1473 C CA . PRO A 1 190 ? 26.891 19.984 10 1 78.81 190 PRO A CA 1
ATOM 1474 C C . PRO A 1 190 ? 27.094 21.5 9.945 1 78.81 190 PRO A C 1
ATOM 1476 O O . PRO A 1 190 ? 26.844 22.125 8.914 1 78.81 190 PRO A O 1
ATOM 1479 N N . MET B 1 1 ? 13.375 -9.414 -0.639 1 90.88 1 MET B N 1
ATOM 1480 C CA . MET B 1 1 ? 12.039 -9.992 -0.743 1 90.88 1 MET B CA 1
ATOM 1481 C C . MET B 1 1 ? 12.102 -11.508 -0.844 1 90.88 1 MET B C 1
ATOM 1483 O O . MET B 1 1 ? 13 -12.055 -1.481 1 90.88 1 MET B O 1
ATOM 1487 N N . ALA B 1 2 ? 11.078 -12.203 -0.238 1 96 2 ALA B N 1
ATOM 1488 C CA . ALA B 1 2 ? 10.977 -13.648 -0.419 1 96 2 ALA B CA 1
ATOM 1489 C C . ALA B 1 2 ? 10.664 -14 -1.871 1 96 2 ALA B C 1
ATOM 1491 O O . ALA B 1 2 ? 10.258 -13.133 -2.652 1 96 2 ALA B O 1
ATOM 1492 N N . ILE B 1 3 ? 10.969 -15.266 -2.201 1 98 3 ILE B N 1
ATOM 1493 C CA . ILE B 1 3 ? 10.742 -15.711 -3.572 1 98 3 ILE B CA 1
ATOM 1494 C C . ILE B 1 3 ? 9.523 -16.625 -3.625 1 98 3 ILE B C 1
ATOM 1496 O O . ILE B 1 3 ? 9.414 -17.578 -2.836 1 98 3 ILE B O 1
ATOM 1500 N N . GLU B 1 4 ? 8.617 -16.328 -4.5 1 98.06 4 GLU B N 1
ATOM 1501 C CA . GLU B 1 4 ? 7.496 -17.219 -4.793 1 98.06 4 GLU B CA 1
ATOM 1502 C C . GLU B 1 4 ? 7.918 -18.344 -5.723 1 98.06 4 GLU B C 1
ATOM 1504 O O . GLU B 1 4 ? 8.242 -18.109 -6.887 1 98.06 4 GLU B O 1
ATOM 1509 N N . ALA B 1 5 ? 8.031 -19.516 -5.234 1 98.06 5 ALA B N 1
ATOM 1510 C CA . ALA B 1 5 ? 8.242 -20.703 -6.059 1 98.06 5 ALA B CA 1
ATOM 1511 C C . ALA B 1 5 ? 6.91 -21.266 -6.551 1 98.06 5 ALA B C 1
ATOM 1513 O O . ALA B 1 5 ? 6.102 -21.75 -5.758 1 98.06 5 ALA B O 1
ATOM 1514 N N . GLU B 1 6 ? 6.695 -21.266 -7.82 1 98.06 6 GLU B N 1
ATOM 1515 C CA . GLU B 1 6 ? 5.367 -21.547 -8.352 1 98.06 6 GLU B CA 1
ATOM 1516 C C . GLU B 1 6 ? 5.457 -22.25 -9.703 1 98.06 6 GLU B C 1
ATOM 1518 O O . GLU B 1 6 ? 6.355 -21.969 -10.5 1 98.06 6 GLU B O 1
ATOM 1523 N N . LEU B 1 7 ? 4.566 -23.109 -9.922 1 97.88 7 LEU B N 1
ATOM 1524 C CA . LEU B 1 7 ? 4.332 -23.688 -11.234 1 97.88 7 LEU B CA 1
ATOM 1525 C C . LEU B 1 7 ? 2.855 -23.594 -11.609 1 97.88 7 LEU B C 1
ATOM 1527 O O . LEU B 1 7 ? 1.981 -23.688 -10.75 1 97.88 7 LEU B O 1
ATOM 1531 N N . LYS B 1 8 ? 2.65 -23.438 -12.852 1 97.62 8 LYS B N 1
ATOM 1532 C CA . LYS B 1 8 ? 1.307 -23.359 -13.414 1 97.62 8 LYS B CA 1
ATOM 1533 C C . LYS B 1 8 ? 1.118 -24.391 -14.523 1 97.62 8 LYS B C 1
ATOM 1535 O O . LYS B 1 8 ? 2.035 -24.641 -15.312 1 97.62 8 LYS B O 1
ATOM 1540 N N . ALA B 1 9 ? -0.061 -24.922 -14.594 1 97.88 9 ALA B N 1
ATOM 1541 C CA . ALA B 1 9 ? -0.357 -25.891 -15.648 1 97.88 9 ALA B CA 1
ATOM 1542 C C . ALA B 1 9 ? -1.764 -25.688 -16.203 1 97.88 9 ALA B C 1
ATOM 1544 O O . ALA B 1 9 ? -2.682 -25.328 -15.469 1 97.88 9 ALA B O 1
ATOM 1545 N N . ALA B 1 10 ? -1.926 -25.922 -17.469 1 97.56 10 ALA B N 1
ATOM 1546 C CA . ALA B 1 10 ? -3.254 -26.078 -18.062 1 97.56 10 ALA B CA 1
ATOM 1547 C C . ALA B 1 10 ? -3.805 -27.484 -17.781 1 97.56 10 ALA B C 1
ATOM 1549 O O . ALA B 1 10 ? -3.217 -28.484 -18.203 1 97.56 10 ALA B O 1
ATOM 1550 N N . VAL B 1 11 ? -4.906 -27.5 -17.188 1 97.56 11 VAL B N 1
ATOM 1551 C CA . VAL B 1 11 ? -5.426 -28.781 -16.688 1 97.56 11 VAL B CA 1
ATOM 1552 C C . VAL B 1 11 ? -6.258 -29.453 -17.766 1 97.56 11 VAL B C 1
ATOM 1554 O O . VAL B 1 11 ? -7.227 -28.875 -18.266 1 97.56 11 VAL B O 1
ATOM 1557 N N . ARG B 1 12 ? -5.992 -30.656 -18.062 1 95.88 12 ARG B N 1
ATOM 1558 C CA . ARG B 1 12 ? -6.719 -31.422 -19.078 1 95.88 12 ARG B CA 1
ATOM 1559 C C . ARG B 1 12 ? -8.016 -31.984 -18.516 1 95.88 12 ARG B C 1
ATOM 1561 O O . ARG B 1 12 ? -9.039 -32.031 -19.203 1 95.88 12 ARG B O 1
ATOM 1568 N N . ASP B 1 13 ? -7.969 -32.406 -17.297 1 96.31 13 ASP B N 1
ATOM 1569 C CA . ASP B 1 13 ? -9.125 -33 -16.609 1 96.31 13 ASP B CA 1
ATOM 1570 C C . ASP B 1 13 ? -9.492 -32.219 -15.367 1 96.31 13 ASP B C 1
ATOM 1572 O O . ASP B 1 13 ? -9.297 -32.688 -14.242 1 96.31 13 ASP B O 1
ATOM 1576 N N . PRO B 1 14 ? -10.125 -31.062 -15.555 1 97.38 14 PRO B N 1
ATOM 1577 C CA . PRO B 1 14 ? -10.422 -30.188 -14.422 1 97.38 14 PRO B CA 1
ATOM 1578 C C . PRO B 1 14 ? -11.281 -30.875 -13.359 1 97.38 14 PRO B C 1
ATOM 1580 O O . PRO B 1 14 ? -11.055 -30.672 -12.164 1 97.38 14 PRO B O 1
ATOM 1583 N N . GLU B 1 15 ? -12.211 -31.641 -13.734 1 97.19 15 GLU B N 1
ATOM 1584 C CA . GLU B 1 15 ? -13.094 -32.312 -12.789 1 97.19 15 GLU B CA 1
ATOM 1585 C C . GLU B 1 15 ? -12.328 -33.312 -11.922 1 97.19 15 GLU B C 1
ATOM 1587 O O . GLU B 1 15 ? -12.562 -33.406 -10.719 1 97.19 15 GLU B O 1
ATOM 1592 N N . GLY B 1 16 ? -11.492 -34.062 -12.586 1 97.88 16 GLY B N 1
ATOM 1593 C CA . GLY B 1 16 ? -10.672 -35.031 -11.852 1 97.88 16 GLY B CA 1
ATOM 1594 C C . GLY B 1 16 ? -9.742 -34.375 -10.852 1 97.88 16 GLY B C 1
ATOM 1595 O O . GLY B 1 16 ? -9.625 -34.812 -9.711 1 97.88 16 GLY B O 1
ATOM 1596 N N . VAL B 1 17 ? -9.117 -33.312 -11.266 1 98.25 17 VAL B N 1
ATOM 1597 C CA . VAL B 1 17 ? -8.195 -32.594 -10.391 1 98.25 17 VAL B CA 1
ATOM 1598 C C . VAL B 1 17 ? -8.961 -32 -9.219 1 98.25 17 VAL B C 1
ATOM 1600 O O . VAL B 1 17 ? -8.516 -32.094 -8.07 1 98.25 17 VAL B O 1
ATOM 1603 N N . LEU B 1 18 ? -10.078 -31.391 -9.5 1 98.25 18 LEU B N 1
ATOM 1604 C CA . LEU B 1 18 ? -10.93 -30.844 -8.445 1 98.25 18 LEU B CA 1
ATOM 1605 C C . LEU B 1 18 ? -11.297 -31.922 -7.426 1 98.25 18 LEU B C 1
ATOM 1607 O O . LEU B 1 18 ? -11.18 -31.703 -6.219 1 98.25 18 LEU B O 1
ATOM 1611 N N . ALA B 1 19 ? -11.703 -33.031 -7.875 1 98 19 ALA B N 1
ATOM 1612 C CA . ALA B 1 19 ? -12.109 -34.125 -7 1 98 19 ALA B CA 1
ATOM 1613 C C . ALA B 1 19 ? -10.961 -34.594 -6.105 1 98 19 ALA B C 1
ATOM 1615 O O . ALA B 1 19 ? -11.148 -34.844 -4.914 1 98 19 ALA B O 1
ATOM 1616 N N . GLN B 1 20 ? -9.852 -34.688 -6.719 1 97.69 20 GLN B N 1
ATOM 1617 C CA . GLN B 1 20 ? -8.672 -35.094 -5.965 1 97.69 20 GLN B CA 1
ATOM 1618 C C . GLN B 1 20 ? -8.32 -34.062 -4.891 1 97.69 20 GLN B C 1
ATOM 1620 O O . GLN B 1 20 ? -8 -34.438 -3.756 1 97.69 20 GLN B O 1
ATOM 1625 N N . LEU B 1 21 ? -8.359 -32.812 -5.25 1 98.31 21 LEU B N 1
ATOM 1626 C CA . LEU B 1 21 ? -8.062 -31.75 -4.297 1 98.31 21 LEU B CA 1
ATOM 1627 C C . LEU B 1 21 ? -9.055 -31.75 -3.145 1 98.31 21 LEU B C 1
ATOM 1629 O O . LEU B 1 21 ? -8.664 -31.672 -1.978 1 98.31 21 LEU B O 1
ATOM 1633 N N . GLU B 1 22 ? -10.305 -31.875 -3.475 1 98.19 22 GLU B N 1
ATOM 1634 C CA . GLU B 1 22 ? -11.344 -31.891 -2.447 1 98.19 22 GLU B CA 1
ATOM 1635 C C . GLU B 1 22 ? -11.188 -33.094 -1.523 1 98.19 22 GLU B C 1
ATOM 1637 O O . GLU B 1 22 ? -11.383 -32.969 -0.312 1 98.19 22 GLU B O 1
ATOM 1642 N N . GLU B 1 23 ? -10.836 -34.219 -2.088 1 97.12 23 GLU B N 1
ATOM 1643 C CA . GLU B 1 23 ? -10.656 -35.438 -1.313 1 97.12 23 GLU B CA 1
ATOM 1644 C C . GLU B 1 23 ? -9.461 -35.344 -0.379 1 97.12 23 GLU B C 1
ATOM 1646 O O . GLU B 1 23 ? -9.531 -35.719 0.786 1 97.12 23 GLU B O 1
ATOM 1651 N N . ARG B 1 24 ? -8.438 -34.75 -0.857 1 95.81 24 ARG B N 1
ATOM 1652 C CA . ARG B 1 24 ? -7.168 -34.75 -0.143 1 95.81 24 ARG B CA 1
ATOM 1653 C C . ARG B 1 24 ? -7.074 -33.562 0.806 1 95.81 24 ARG B C 1
ATOM 1655 O O . ARG B 1 24 ? -6.41 -33.625 1.842 1 95.81 24 ARG B O 1
ATOM 1662 N N . ARG B 1 25 ? -7.684 -32.469 0.384 1 96.19 25 ARG B N 1
ATOM 1663 C CA . ARG B 1 25 ? -7.402 -31.219 1.101 1 96.19 25 ARG B CA 1
ATOM 1664 C C . ARG B 1 25 ? -8.672 -30.641 1.715 1 96.19 25 ARG B C 1
ATOM 1666 O O . ARG B 1 25 ? -8.617 -29.656 2.457 1 96.19 25 ARG B O 1
ATOM 1673 N N . GLY B 1 26 ? -9.812 -31.234 1.505 1 96.5 26 GLY B N 1
ATOM 1674 C CA . GLY B 1 26 ? -11.086 -30.672 1.938 1 96.5 26 GLY B CA 1
ATOM 1675 C C . GLY B 1 26 ? -11.633 -29.625 0.982 1 96.5 26 GLY B C 1
ATOM 1676 O O . GLY B 1 26 ? -11.117 -29.469 -0.127 1 96.5 26 GLY B O 1
ATOM 1677 N N . ALA B 1 27 ? -12.664 -28.969 1.433 1 96.62 27 ALA B N 1
ATOM 1678 C CA . ALA B 1 27 ? -13.344 -28 0.585 1 96.62 27 ALA B CA 1
ATOM 1679 C C . ALA B 1 27 ? -12.445 -26.797 0.309 1 96.62 27 ALA B C 1
ATOM 1681 O O . ALA B 1 27 ? -11.898 -26.188 1.237 1 96.62 27 ALA B O 1
ATOM 1682 N N . GLY B 1 28 ? -12.297 -26.5 -0.894 1 97.81 28 GLY B N 1
ATOM 1683 C CA . GLY B 1 28 ? -11.562 -25.312 -1.277 1 97.81 28 GLY B CA 1
ATOM 1684 C C . GLY B 1 28 ? -12.32 -24.031 -0.997 1 97.81 28 GLY B C 1
ATOM 1685 O O . GLY B 1 28 ? -13.516 -24.062 -0.712 1 97.81 28 GLY B O 1
ATOM 1686 N N . ARG B 1 29 ? -11.586 -22.938 -0.97 1 97.88 29 ARG B N 1
ATOM 1687 C CA . ARG B 1 29 ? -12.188 -21.625 -0.811 1 97.88 29 ARG B CA 1
ATOM 1688 C C . ARG B 1 29 ? -12.406 -20.953 -2.162 1 97.88 29 ARG B C 1
ATOM 1690 O O . ARG B 1 29 ? -11.438 -20.578 -2.84 1 97.88 29 ARG B O 1
ATOM 1697 N N . ALA B 1 30 ? -13.625 -20.797 -2.561 1 98.12 30 ALA B N 1
ATOM 1698 C CA . ALA B 1 30 ? -13.945 -20.125 -3.811 1 98.12 30 ALA B CA 1
ATOM 1699 C C . ALA B 1 30 ? -13.766 -18.609 -3.674 1 98.12 30 ALA B C 1
ATOM 1701 O O . ALA B 1 30 ? -14.32 -18 -2.764 1 98.12 30 ALA B O 1
ATOM 1702 N N . GLU B 1 31 ? -12.961 -18.031 -4.555 1 98.62 31 GLU B N 1
ATOM 1703 C CA . GLU B 1 31 ? -12.719 -16.594 -4.535 1 98.62 31 GLU B CA 1
ATOM 1704 C C . GLU B 1 31 ? -12.664 -16.016 -5.949 1 98.62 31 GLU B C 1
ATOM 1706 O O . GLU B 1 31 ? -12.211 -16.688 -6.879 1 98.62 31 GLU B O 1
ATOM 1711 N N . VAL B 1 32 ? -13.164 -14.82 -6.066 1 98.75 32 VAL B N 1
ATOM 1712 C CA . VAL B 1 32 ? -13.031 -14.062 -7.309 1 98.75 32 VAL B CA 1
ATOM 1713 C C . VAL B 1 32 ? -11.984 -12.969 -7.141 1 98.75 32 VAL B C 1
ATOM 1715 O O . VAL B 1 32 ? -12.078 -12.148 -6.227 1 98.75 32 VAL B O 1
ATOM 1718 N N . TYR B 1 33 ? -10.984 -13.031 -7.949 1 98.88 33 TYR B N 1
ATOM 1719 C CA . TYR B 1 33 ? -9.93 -12.023 -7.977 1 98.88 33 TYR B CA 1
ATOM 1720 C C . TYR B 1 33 ? -10.195 -10.984 -9.062 1 98.88 33 TYR B C 1
ATOM 1722 O O . TYR B 1 33 ? -10.375 -11.328 -10.227 1 98.88 33 TYR B O 1
ATOM 1730 N N . ARG B 1 34 ? -10.273 -9.781 -8.688 1 98.81 34 ARG B N 1
ATOM 1731 C CA . ARG B 1 34 ? -10.258 -8.672 -9.641 1 98.81 34 ARG B CA 1
ATOM 1732 C C . ARG B 1 34 ? -8.914 -7.953 -9.617 1 98.81 34 ARG B C 1
ATOM 1734 O O . ARG B 1 34 ? -8.609 -7.227 -8.664 1 98.81 34 ARG B O 1
ATOM 1741 N N . ASP B 1 35 ? -8.164 -8.172 -10.68 1 98.88 35 ASP B N 1
ATOM 1742 C CA . ASP B 1 35 ? -6.781 -7.711 -10.75 1 98.88 35 ASP B CA 1
ATOM 1743 C C . ASP B 1 35 ? -6.652 -6.477 -11.641 1 98.88 35 ASP B C 1
ATOM 1745 O O . ASP B 1 35 ? -7.199 -6.445 -12.742 1 98.88 35 ASP B O 1
ATOM 1749 N N . THR B 1 36 ? -6 -5.473 -11.195 1 98.94 36 THR B N 1
ATOM 1750 C CA . THR B 1 36 ? -5.523 -4.367 -12.016 1 98.94 36 THR B CA 1
ATOM 1751 C C . THR B 1 36 ? -3.998 -4.324 -12.031 1 98.94 36 THR B C 1
ATOM 1753 O O . THR B 1 36 ? -3.369 -4.148 -10.984 1 98.94 36 THR B O 1
ATOM 1756 N N . TYR B 1 37 ? -3.463 -4.523 -13.211 1 98.94 37 TYR B N 1
ATOM 1757 C CA . TYR B 1 37 ? -2.02 -4.449 -13.398 1 98.94 37 TYR B CA 1
ATOM 1758 C C . TYR B 1 37 ? -1.597 -3.055 -13.844 1 98.94 37 TYR B C 1
ATOM 1760 O O . TYR B 1 37 ? -2.154 -2.504 -14.797 1 98.94 37 TYR B O 1
ATOM 1768 N N . TYR B 1 38 ? -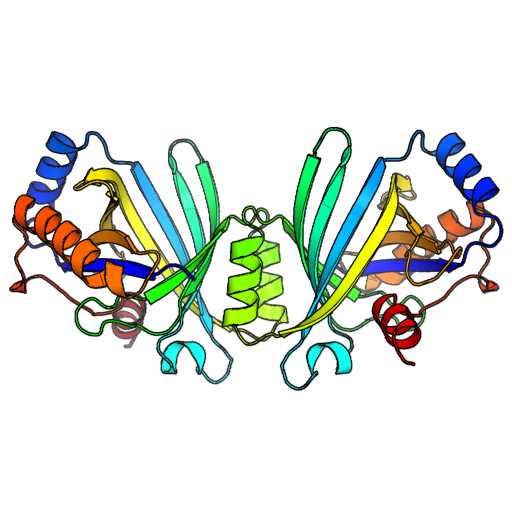0.628 -2.553 -13.141 1 98.94 38 TYR B N 1
ATOM 1769 C CA . TYR B 1 38 ? -0.095 -1.229 -13.438 1 98.94 38 TYR B CA 1
ATOM 1770 C C . TYR B 1 38 ? 1.294 -1.327 -14.062 1 98.94 38 TYR B C 1
ATOM 1772 O O . TYR B 1 38 ? 2.006 -2.312 -13.852 1 98.94 38 TYR B O 1
ATOM 1780 N N . ASP B 1 39 ? 1.641 -0.348 -14.797 1 98.69 39 ASP B N 1
ATOM 1781 C CA . ASP B 1 39 ? 2.977 -0.202 -15.367 1 98.69 39 ASP B CA 1
ATOM 1782 C C . ASP B 1 39 ? 3.391 1.267 -15.422 1 98.69 39 ASP B C 1
ATOM 1784 O O . ASP B 1 39 ? 2.559 2.158 -15.242 1 98.69 39 ASP B O 1
ATOM 1788 N N . ALA B 1 40 ? 4.699 1.475 -15.516 1 97.75 40 ALA B N 1
ATOM 1789 C CA . ALA B 1 40 ? 5.133 2.814 -15.906 1 97.75 40 ALA B CA 1
ATOM 1790 C C . ALA B 1 40 ? 4.578 3.201 -17.266 1 97.75 40 ALA B C 1
ATOM 1792 O O . ALA B 1 40 ? 4.262 2.332 -18.094 1 97.75 40 ALA B O 1
ATOM 1793 N N . PRO B 1 41 ? 4.473 4.527 -17.484 1 97.56 41 PRO B N 1
ATOM 1794 C CA . PRO B 1 41 ? 3.908 4.965 -18.766 1 97.56 41 PRO B CA 1
ATOM 1795 C C . PRO B 1 41 ? 4.672 4.41 -19.969 1 97.56 41 PRO B C 1
ATOM 1797 O O . PRO B 1 41 ? 4.082 4.172 -21.031 1 97.56 41 PRO B O 1
ATOM 1800 N N . ASP B 1 42 ? 5.945 4.148 -19.797 1 97.44 42 ASP B N 1
ATOM 1801 C CA . ASP B 1 42 ? 6.758 3.68 -20.922 1 97.44 42 ASP B CA 1
ATOM 1802 C C . ASP B 1 42 ? 6.762 2.154 -21 1 97.44 42 ASP B C 1
ATOM 1804 O O . ASP B 1 42 ? 7.465 1.571 -21.828 1 97.44 42 ASP B O 1
ATOM 1808 N N . GLY B 1 43 ? 6.078 1.495 -20.141 1 97.31 43 GLY B N 1
ATOM 1809 C CA . GLY B 1 43 ? 5.93 0.049 -20.172 1 97.31 43 GLY B CA 1
ATOM 1810 C C . GLY B 1 43 ? 7.117 -0.685 -19.578 1 97.31 43 GLY B C 1
ATOM 1811 O O . GLY B 1 43 ? 7.258 -1.896 -19.766 1 97.31 43 GLY B O 1
ATOM 1812 N N . SER B 1 44 ? 7.875 0.01 -18.797 1 96.69 44 SER B N 1
ATOM 1813 C CA . SER B 1 44 ? 9.188 -0.511 -18.438 1 96.69 44 SER B CA 1
ATOM 1814 C C . SER B 1 44 ? 9.078 -1.605 -17.375 1 96.69 44 SER B C 1
ATOM 1816 O O . SER B 1 44 ? 9.953 -2.471 -17.281 1 96.69 44 SER B O 1
ATOM 1818 N N . LEU B 1 45 ? 8.055 -1.578 -16.5 1 97.19 45 LEU B N 1
ATOM 1819 C CA . LEU B 1 45 ? 7.926 -2.633 -15.5 1 97.19 45 LEU B CA 1
ATOM 1820 C C . LEU B 1 45 ? 7.703 -3.986 -16.172 1 97.19 45 LEU B C 1
ATOM 1822 O O . LEU B 1 45 ? 8.484 -4.922 -15.953 1 97.19 45 LEU B O 1
ATOM 1826 N N . MET B 1 46 ? 6.715 -4.074 -17 1 95.81 46 MET B N 1
ATOM 1827 C CA . MET B 1 46 ? 6.375 -5.332 -17.656 1 95.81 46 MET B CA 1
ATOM 1828 C C . MET B 1 46 ? 7.492 -5.77 -18.609 1 95.81 46 MET B C 1
ATOM 1830 O O . MET B 1 46 ? 7.797 -6.961 -18.703 1 95.81 46 MET B O 1
ATOM 1834 N N . GLU B 1 47 ? 8.125 -4.828 -19.312 1 96.69 47 GLU B N 1
ATOM 1835 C CA . GLU B 1 47 ? 9.242 -5.148 -20.188 1 96.69 47 GLU B CA 1
ATOM 1836 C C . GLU B 1 47 ? 10.391 -5.793 -19.422 1 96.69 47 GLU B C 1
ATOM 1838 O O . GLU B 1 47 ? 11.102 -6.645 -19.953 1 96.69 47 GLU B O 1
ATOM 1843 N N . ALA B 1 48 ? 10.547 -5.41 -18.219 1 96.94 48 ALA B N 1
ATOM 1844 C CA . ALA B 1 48 ? 11.617 -5.938 -17.375 1 96.94 48 ALA B CA 1
ATOM 1845 C C . ALA B 1 48 ? 11.141 -7.152 -16.578 1 96.94 48 ALA B C 1
ATOM 1847 O O . ALA B 1 48 ? 11.773 -7.555 -15.609 1 96.94 48 ALA B O 1
ATOM 1848 N N . ASP B 1 49 ? 9.992 -7.652 -16.875 1 96.19 49 ASP B N 1
ATOM 1849 C CA . ASP B 1 49 ? 9.438 -8.859 -16.266 1 96.19 49 ASP B CA 1
ATOM 1850 C C . ASP B 1 49 ? 9.047 -8.609 -14.812 1 96.19 49 ASP B C 1
ATOM 1852 O O . ASP B 1 49 ? 9.211 -9.492 -13.969 1 96.19 49 ASP B O 1
ATOM 1856 N N . ARG B 1 50 ? 8.656 -7.383 -14.5 1 98.06 50 ARG B N 1
ATOM 1857 C CA . ARG B 1 50 ? 8.195 -7.004 -13.172 1 98.06 50 ARG B CA 1
ATOM 1858 C C . ARG B 1 50 ? 6.695 -6.75 -13.156 1 98.06 50 ARG B C 1
ATOM 1860 O O . ARG B 1 50 ? 6.086 -6.535 -14.211 1 98.06 50 ARG B O 1
ATOM 1867 N N . GLU B 1 51 ? 6.117 -6.883 -11.984 1 98.25 51 GLU B N 1
ATOM 1868 C CA . GLU B 1 51 ? 4.664 -6.754 -11.875 1 98.25 51 GLU B CA 1
ATOM 1869 C C . GLU B 1 51 ? 4.285 -5.824 -10.719 1 98.25 51 GLU B C 1
ATOM 1871 O O . GLU B 1 51 ? 4.895 -5.871 -9.648 1 98.25 51 GLU B O 1
ATOM 1876 N N . LEU B 1 52 ? 3.391 -4.941 -10.93 1 98.88 52 LEU B N 1
ATOM 1877 C CA . LEU B 1 52 ? 2.674 -4.164 -9.922 1 98.88 52 LEU B CA 1
ATOM 1878 C C . LEU B 1 52 ? 1.166 -4.348 -10.07 1 98.88 52 LEU B C 1
ATOM 1880 O O . LEU B 1 52 ? 0.59 -4.004 -11.102 1 98.88 52 LEU B O 1
ATOM 1884 N N . ARG B 1 53 ? 0.569 -4.891 -9.016 1 98.94 53 ARG B N 1
ATOM 1885 C CA . ARG B 1 53 ? -0.836 -5.262 -9.148 1 98.94 53 ARG B CA 1
ATOM 1886 C C . ARG B 1 53 ? -1.62 -4.879 -7.895 1 98.94 53 ARG B C 1
ATOM 1888 O O . ARG B 1 53 ? -1.148 -5.078 -6.773 1 98.94 53 ARG B O 1
ATOM 1895 N N . ILE B 1 54 ? -2.77 -4.336 -8.086 1 98.94 54 ILE B N 1
ATOM 1896 C CA . ILE B 1 54 ? -3.781 -4.238 -7.035 1 98.94 54 ILE B CA 1
ATOM 1897 C C . ILE B 1 54 ? -4.883 -5.266 -7.289 1 98.94 54 ILE B C 1
ATOM 1899 O O . ILE B 1 54 ? -5.484 -5.285 -8.367 1 98.94 54 ILE B O 1
ATOM 1903 N N . ARG B 1 55 ? -5.086 -6.172 -6.348 1 98.94 55 ARG B N 1
ATOM 1904 C CA . ARG B 1 55 ? -6.09 -7.227 -6.461 1 98.94 55 ARG B CA 1
ATOM 1905 C C . ARG B 1 55 ? -7.164 -7.078 -5.391 1 98.94 55 ARG B C 1
ATOM 1907 O O . ARG B 1 55 ? -6.855 -7.02 -4.199 1 98.94 55 ARG B O 1
ATOM 1914 N N . THR B 1 56 ? -8.406 -6.973 -5.75 1 98.88 56 THR B N 1
ATOM 1915 C CA . THR B 1 56 ? -9.516 -7.129 -4.816 1 98.88 56 THR B CA 1
ATOM 1916 C C . THR B 1 56 ? -10.055 -8.555 -4.848 1 98.88 56 THR B C 1
ATOM 1918 O O . THR B 1 56 ? -10.422 -9.062 -5.91 1 98.88 56 THR B O 1
ATOM 1921 N N . VAL B 1 57 ? -10.062 -9.188 -3.734 1 98.81 57 VAL B N 1
ATOM 1922 C CA . VAL B 1 57 ? -10.492 -10.578 -3.584 1 98.81 57 VAL B CA 1
ATOM 1923 C C . VAL B 1 57 ? -11.891 -10.617 -2.982 1 98.81 57 VAL B C 1
ATOM 1925 O O . VAL B 1 57 ? -12.125 -10.102 -1.889 1 98.81 57 VAL B O 1
ATOM 1928 N N . HIS B 1 58 ? -12.773 -11.18 -3.66 1 98.5 58 HIS B N 1
ATOM 1929 C CA . HIS B 1 58 ? -14.109 -11.438 -3.139 1 98.5 58 HIS B CA 1
ATOM 1930 C C . HIS B 1 58 ? -14.281 -12.898 -2.75 1 98.5 58 HIS B C 1
ATOM 1932 O O . HIS B 1 58 ? -14.219 -13.781 -3.605 1 98.5 58 HIS B O 1
ATOM 1938 N N . GLY B 1 59 ? -14.438 -13.125 -1.461 1 97.31 59 GLY B N 1
ATOM 1939 C CA . GLY B 1 59 ? -14.586 -14.477 -0.954 1 97.31 59 GLY B CA 1
ATOM 1940 C C . GLY B 1 59 ? -15.992 -14.781 -0.472 1 97.31 59 GLY B C 1
ATOM 1941 O O . GLY B 1 59 ? -16.938 -14.039 -0.776 1 97.31 59 GLY B O 1
ATOM 1942 N N . PRO B 1 60 ? -16.141 -15.922 0.141 1 95 60 PRO B N 1
ATOM 1943 C CA . PRO B 1 60 ? -17.453 -16.266 0.688 1 95 60 PRO B CA 1
ATOM 1944 C C . PRO B 1 60 ? -17.891 -15.32 1.81 1 95 60 PRO B C 1
ATOM 1946 O O . PRO B 1 60 ? -17.062 -14.648 2.416 1 95 60 PRO B O 1
ATOM 1949 N N . ASP B 1 61 ? -19.203 -15.203 2.068 1 93.12 61 ASP B N 1
ATOM 1950 C CA . ASP B 1 61 ? -19.797 -14.445 3.164 1 93.12 61 ASP B CA 1
ATOM 1951 C C . ASP B 1 61 ? -19.422 -12.969 3.096 1 93.12 61 ASP B C 1
ATOM 1953 O O . ASP B 1 61 ? -19.109 -12.359 4.117 1 93.12 61 ASP B O 1
ATOM 1957 N N . ASP B 1 62 ? -19.25 -12.477 1.929 1 92.44 62 ASP B N 1
ATOM 1958 C CA . ASP B 1 62 ? -19.016 -11.055 1.655 1 92.44 62 ASP B CA 1
ATOM 1959 C C . ASP B 1 62 ? -17.656 -10.617 2.188 1 92.44 62 ASP B C 1
ATOM 1961 O O . ASP B 1 62 ? -17.484 -9.469 2.617 1 92.44 62 ASP B O 1
ATOM 1965 N N . ASP B 1 63 ? -16.844 -11.609 2.299 1 95.5 63 ASP B N 1
ATOM 1966 C CA . ASP B 1 63 ? -15.469 -11.289 2.668 1 95.5 63 ASP B CA 1
ATOM 1967 C C . ASP B 1 63 ? -14.719 -10.648 1.498 1 95.5 63 ASP B C 1
ATOM 1969 O O . ASP B 1 63 ? -14.539 -11.281 0.453 1 95.5 63 ASP B O 1
ATOM 1973 N N . THR B 1 64 ? -14.461 -9.359 1.64 1 98.12 64 THR B N 1
ATOM 1974 C CA . THR B 1 64 ? -13.727 -8.656 0.598 1 98.12 64 THR B CA 1
ATOM 1975 C C . THR B 1 64 ? -12.438 -8.055 1.157 1 98.12 64 THR B C 1
ATOM 1977 O O . THR B 1 64 ? -12.438 -7.477 2.246 1 98.12 64 THR B O 1
ATOM 1980 N N . ARG B 1 65 ? -11.32 -8.25 0.484 1 98.5 65 ARG B N 1
ATOM 1981 C CA . ARG B 1 65 ? -10.039 -7.648 0.854 1 98.5 65 ARG B CA 1
ATOM 1982 C C . ARG B 1 65 ? -9.266 -7.199 -0.382 1 98.5 65 ARG B C 1
ATOM 1984 O O . ARG B 1 65 ? -9.516 -7.684 -1.487 1 98.5 65 ARG B O 1
ATOM 1991 N N . THR B 1 66 ? -8.383 -6.289 -0.209 1 98.88 66 THR B N 1
ATOM 1992 C CA . THR B 1 66 ? -7.562 -5.77 -1.302 1 98.88 66 THR B CA 1
ATOM 1993 C C . THR B 1 66 ? -6.078 -5.949 -1 1 98.88 66 THR B C 1
ATOM 1995 O O . THR B 1 66 ? -5.637 -5.719 0.126 1 98.88 66 THR B O 1
ATOM 1998 N N . MET B 1 67 ? -5.352 -6.414 -1.996 1 98.94 67 MET B N 1
ATOM 1999 C CA . MET B 1 67 ? -3.918 -6.672 -1.876 1 98.94 67 MET B CA 1
ATOM 2000 C C . MET B 1 67 ? -3.125 -5.805 -2.848 1 98.94 67 MET B C 1
ATOM 2002 O O . MET B 1 67 ? -3.529 -5.621 -3.996 1 98.94 67 MET B O 1
ATOM 2006 N N . LEU B 1 68 ? -2.078 -5.238 -2.385 1 98.94 68 LEU B N 1
ATOM 2007 C CA . LEU B 1 68 ? -1.035 -4.676 -3.236 1 98.94 68 LEU B CA 1
ATOM 2008 C C . LEU B 1 68 ? 0.131 -5.648 -3.381 1 98.94 68 LEU B C 1
ATOM 2010 O O . LEU B 1 68 ? 0.629 -6.18 -2.385 1 98.94 68 LEU B O 1
ATOM 2014 N N . THR B 1 69 ? 0.569 -5.883 -4.617 1 98.94 69 THR B N 1
ATOM 2015 C CA . THR B 1 69 ? 1.646 -6.828 -4.875 1 98.94 69 THR B CA 1
ATOM 2016 C C . THR B 1 69 ? 2.668 -6.238 -5.84 1 98.94 69 THR B C 1
ATOM 2018 O O . THR B 1 69 ? 2.299 -5.613 -6.836 1 98.94 69 THR B O 1
ATOM 2021 N N . TYR B 1 70 ? 3.844 -6.371 -5.531 1 98.94 70 TYR B N 1
ATOM 2022 C CA . TYR B 1 70 ? 4.961 -6.141 -6.445 1 98.94 70 TYR B CA 1
ATOM 2023 C C . TYR B 1 70 ? 5.773 -7.414 -6.637 1 98.94 70 TYR B C 1
ATOM 2025 O O . TYR B 1 70 ? 6.109 -8.102 -5.668 1 98.94 70 TYR B O 1
ATOM 2033 N N . LYS B 1 71 ? 6.016 -7.762 -7.805 1 98.56 71 LYS B N 1
ATOM 2034 C CA . LYS B 1 71 ? 6.918 -8.867 -8.125 1 98.56 71 LYS B CA 1
ATOM 2035 C C . LYS B 1 71 ? 8.117 -8.375 -8.938 1 98.56 71 LYS B C 1
ATOM 2037 O O . LYS B 1 71 ? 7.953 -7.609 -9.891 1 98.56 71 LYS B O 1
ATOM 2042 N N . GLY B 1 72 ? 9.32 -8.781 -8.531 1 97.75 72 GLY B N 1
ATOM 2043 C CA . GLY B 1 72 ? 10.5 -8.562 -9.344 1 97.75 72 GLY B CA 1
ATOM 2044 C C . GLY B 1 72 ? 10.602 -9.516 -10.523 1 97.75 72 GLY B C 1
ATOM 2045 O O . GLY B 1 72 ? 9.688 -10.312 -10.766 1 97.75 72 GLY B O 1
ATOM 2046 N N . ALA B 1 73 ? 11.695 -9.398 -11.297 1 96 73 ALA B N 1
ATOM 2047 C CA . ALA B 1 73 ? 11.93 -10.289 -12.43 1 96 73 ALA B CA 1
ATOM 2048 C C . ALA B 1 73 ? 12.133 -11.727 -11.953 1 96 73 ALA B C 1
ATOM 2050 O O . ALA B 1 73 ? 12.617 -11.961 -10.844 1 96 73 ALA B O 1
ATOM 2051 N N . ARG B 1 74 ? 11.742 -12.633 -12.906 1 94.69 74 ARG B N 1
ATOM 2052 C CA . ARG B 1 74 ? 11.898 -14.039 -12.562 1 94.69 74 ARG B CA 1
ATOM 2053 C C . ARG B 1 74 ? 13.359 -14.375 -12.266 1 94.69 74 ARG B C 1
ATOM 2055 O O . ARG B 1 74 ? 14.266 -13.875 -12.938 1 94.69 74 ARG B O 1
ATOM 2062 N N . VAL B 1 75 ? 13.555 -15.203 -11.281 1 92.75 75 VAL B N 1
ATOM 2063 C CA . VAL B 1 75 ? 14.906 -15.625 -10.93 1 92.75 75 VAL B CA 1
ATOM 2064 C C . VAL B 1 75 ? 15.148 -17.062 -11.398 1 92.75 75 VAL B C 1
ATOM 2066 O O . VAL B 1 75 ? 16.25 -17.578 -11.281 1 92.75 75 VAL B O 1
ATOM 2069 N N . ASP B 1 76 ? 14.086 -17.703 -11.836 1 89.44 76 ASP B N 1
ATOM 2070 C CA . ASP B 1 76 ? 14.109 -19.047 -12.422 1 89.44 76 ASP B CA 1
ATOM 2071 C C . ASP B 1 76 ? 13.266 -19.094 -13.695 1 89.44 76 ASP B C 1
ATOM 2073 O O . ASP B 1 76 ? 12.031 -19.125 -13.625 1 89.44 76 ASP B O 1
ATOM 2077 N N . ALA B 1 77 ? 13.891 -19.25 -14.773 1 85.31 77 ALA B N 1
ATOM 2078 C CA . ALA B 1 77 ? 13.219 -19.141 -16.062 1 85.31 77 ALA B CA 1
ATOM 2079 C C . ALA B 1 77 ? 12.242 -20.281 -16.281 1 85.31 77 ALA B C 1
ATOM 2081 O O . ALA B 1 77 ? 11.164 -20.094 -16.859 1 85.31 77 ALA B O 1
ATOM 2082 N N . ALA B 1 78 ? 12.57 -21.391 -15.867 1 83.75 78 ALA B N 1
ATOM 2083 C CA . ALA B 1 78 ? 11.773 -22.594 -16.109 1 83.75 78 ALA B CA 1
ATOM 2084 C C . ALA B 1 78 ? 10.461 -22.547 -15.336 1 83.75 78 ALA B C 1
ATOM 2086 O O . ALA B 1 78 ? 9.398 -22.875 -15.875 1 83.75 78 ALA B O 1
ATOM 2087 N N . SER B 1 79 ? 10.461 -22.047 -14.133 1 89.12 79 SER B N 1
ATOM 2088 C CA . SER B 1 79 ? 9.273 -22.047 -13.289 1 89.12 79 SER B CA 1
ATOM 2089 C C . SER B 1 79 ? 8.562 -20.688 -13.344 1 89.12 79 SER B C 1
ATOM 2091 O O . SER B 1 79 ? 7.367 -20.609 -13.055 1 89.12 79 SER B O 1
ATOM 2093 N N . GLY B 1 80 ? 9.344 -19.641 -13.656 1 91.31 80 GLY B N 1
ATOM 2094 C CA . GLY B 1 80 ? 8.781 -18.297 -13.586 1 91.31 80 GLY B CA 1
ATOM 2095 C C . GLY B 1 80 ? 8.758 -17.734 -12.18 1 91.31 80 GLY B C 1
ATOM 2096 O O . GLY B 1 80 ? 8.07 -16.734 -11.922 1 91.31 80 GLY B O 1
ATOM 2097 N N . SER B 1 81 ? 9.492 -18.359 -11.25 1 94.31 81 SER B N 1
ATOM 2098 C CA . SER B 1 81 ? 9.531 -17.922 -9.859 1 94.31 81 SER B CA 1
ATOM 2099 C C . SER B 1 81 ? 10.094 -16.516 -9.734 1 94.31 81 SER B C 1
ATOM 2101 O O . SER B 1 81 ? 11.047 -16.156 -10.422 1 94.31 81 SER B O 1
ATOM 2103 N N . LYS B 1 82 ? 9.5 -15.695 -8.875 1 96.44 82 LYS B N 1
ATOM 2104 C CA . LYS B 1 82 ? 9.82 -14.273 -8.766 1 96.44 82 LYS B CA 1
ATOM 2105 C C . LYS B 1 82 ? 9.914 -13.852 -7.301 1 96.44 82 LYS B C 1
ATOM 2107 O O . LYS B 1 82 ? 9.133 -14.312 -6.461 1 96.44 82 LYS B O 1
ATOM 2112 N N . PRO B 1 83 ? 10.914 -12.938 -6.98 1 97.75 83 PRO B N 1
ATOM 2113 C CA . PRO B 1 83 ? 10.75 -12.219 -5.715 1 97.75 83 PRO B CA 1
ATOM 2114 C C . PRO B 1 83 ? 9.406 -11.492 -5.621 1 97.75 83 PRO B C 1
ATOM 2116 O O . PRO B 1 83 ? 8.938 -10.922 -6.609 1 97.75 83 PRO B O 1
ATOM 2119 N N . GLU B 1 84 ? 8.797 -11.547 -4.48 1 98.56 84 GLU B N 1
ATOM 2120 C CA . GLU B 1 84 ? 7.449 -10.992 -4.344 1 98.56 84 GLU B CA 1
ATOM 2121 C C . GLU B 1 84 ? 7.254 -10.352 -2.973 1 98.56 84 GLU B C 1
ATOM 2123 O O . GLU B 1 84 ? 7.695 -10.898 -1.958 1 98.56 84 GLU B O 1
ATOM 2128 N N . ALA B 1 85 ? 6.699 -9.219 -2.947 1 98.69 85 ALA B N 1
ATOM 2129 C CA . ALA B 1 85 ? 6.172 -8.57 -1.746 1 98.69 85 ALA B CA 1
ATOM 2130 C C . ALA B 1 85 ? 4.691 -8.242 -1.904 1 98.69 85 ALA B C 1
ATOM 2132 O O . ALA B 1 85 ? 4.27 -7.738 -2.947 1 98.69 85 ALA B O 1
ATOM 2133 N N . GLU B 1 86 ? 3.961 -8.547 -0.916 1 98.75 86 GLU B N 1
ATOM 2134 C CA . GLU B 1 86 ? 2.518 -8.344 -0.938 1 98.75 86 GLU B CA 1
ATOM 2135 C C . GLU B 1 86 ? 1.996 -7.934 0.436 1 98.75 86 GLU B C 1
ATOM 2137 O O . GLU B 1 86 ? 2.541 -8.344 1.461 1 98.75 86 GLU B O 1
ATOM 2142 N N . THR B 1 87 ? 0.95 -7.109 0.43 1 98.88 87 THR B N 1
ATOM 2143 C CA . THR B 1 87 ? 0.315 -6.715 1.684 1 98.88 87 THR B CA 1
ATOM 2144 C C . THR B 1 87 ? -1.143 -6.328 1.452 1 98.88 87 THR B C 1
ATOM 2146 O O . THR B 1 87 ? -1.494 -5.82 0.386 1 98.88 87 THR B O 1
ATOM 2149 N N . ARG B 1 88 ? -1.93 -6.531 2.451 1 98.81 88 ARG B N 1
ATOM 2150 C CA . ARG B 1 88 ? -3.311 -6.062 2.434 1 98.81 88 ARG B CA 1
ATOM 2151 C C . ARG B 1 88 ? -3.377 -4.551 2.641 1 98.81 88 ARG B C 1
ATOM 2153 O O . ARG B 1 88 ? -2.605 -3.992 3.422 1 98.81 88 ARG B O 1
ATOM 2160 N N . VAL B 1 89 ? -4.227 -3.922 1.952 1 98.88 89 VAL B N 1
ATOM 2161 C CA . VAL B 1 89 ? -4.488 -2.498 2.137 1 98.88 89 VAL B CA 1
ATOM 2162 C C . VAL B 1 89 ? -5.945 -2.287 2.541 1 98.88 89 VAL B C 1
ATOM 2164 O O . VAL B 1 89 ? -6.828 -3.035 2.115 1 98.88 89 VAL B O 1
ATOM 2167 N N . GLU B 1 90 ? -6.219 -1.309 3.268 1 98.75 90 GLU B N 1
ATOM 2168 C CA . GLU B 1 90 ? -7.555 -1.092 3.812 1 98.75 90 GLU B CA 1
ATOM 2169 C C . GLU B 1 90 ? -8.461 -0.399 2.799 1 98.75 90 GLU B C 1
ATOM 2171 O O . GLU B 1 90 ? -9.641 -0.734 2.682 1 98.75 90 GLU B O 1
ATOM 2176 N N . ASP B 1 91 ? -7.949 0.58 2.135 1 98.69 91 ASP B N 1
ATOM 2177 C CA . ASP B 1 91 ? -8.742 1.39 1.216 1 98.69 91 ASP B CA 1
ATOM 2178 C C . ASP B 1 91 ? -8.281 1.193 -0.226 1 98.69 91 ASP B C 1
ATOM 2180 O O . ASP B 1 91 ? -7.297 1.796 -0.655 1 98.69 91 ASP B O 1
ATOM 2184 N N . ALA B 1 92 ? -9.039 0.454 -0.984 1 98.75 92 ALA B N 1
ATOM 2185 C CA . ALA B 1 92 ? -8.68 0.108 -2.357 1 98.75 92 ALA B CA 1
ATOM 2186 C C . ALA B 1 92 ? -8.617 1.354 -3.236 1 98.75 92 ALA B C 1
ATOM 2188 O O . ALA B 1 92 ? -7.68 1.514 -4.023 1 98.75 92 ALA B O 1
ATOM 2189 N N . GLU B 1 93 ? -9.609 2.168 -3.148 1 98.5 93 GLU B N 1
ATOM 2190 C CA . GLU B 1 93 ? -9.664 3.369 -3.977 1 98.5 93 GLU B CA 1
ATOM 2191 C C . GLU B 1 93 ? -8.461 4.27 -3.713 1 98.5 93 GLU B C 1
ATOM 2193 O O . GLU B 1 93 ? -7.84 4.781 -4.652 1 98.5 93 GLU B O 1
ATOM 2198 N N . ALA B 1 94 ? -8.109 4.453 -2.451 1 98.75 94 ALA B N 1
ATOM 2199 C CA . ALA B 1 94 ? -6.941 5.254 -2.096 1 98.75 94 ALA B CA 1
ATOM 2200 C C . ALA B 1 94 ? -5.668 4.645 -2.676 1 98.75 94 ALA B C 1
ATOM 2202 O O . ALA B 1 94 ? -4.781 5.367 -3.139 1 98.75 94 ALA B O 1
ATOM 2203 N N . MET B 1 95 ? -5.582 3.334 -2.611 1 98.88 95 MET B N 1
ATOM 2204 C CA . MET B 1 95 ? -4.391 2.682 -3.145 1 98.88 95 MET B CA 1
ATOM 2205 C C . MET B 1 95 ? -4.262 2.92 -4.645 1 98.88 95 MET B C 1
ATOM 2207 O O . MET B 1 95 ? -3.174 3.211 -5.145 1 98.88 95 MET B O 1
ATOM 2211 N N . HIS B 1 96 ? -5.379 2.803 -5.371 1 98.88 96 HIS B N 1
ATOM 2212 C CA . HIS B 1 96 ? -5.363 3.117 -6.793 1 98.88 96 HIS B CA 1
ATOM 2213 C C . HIS B 1 96 ? -4.914 4.555 -7.039 1 98.88 96 HIS B C 1
ATOM 2215 O O . HIS B 1 96 ? -4.109 4.812 -7.934 1 98.88 96 HIS B O 1
ATOM 2221 N N . GLU B 1 97 ? -5.414 5.488 -6.27 1 98.75 97 GLU B N 1
ATOM 2222 C CA . GLU B 1 97 ? -5.055 6.898 -6.41 1 98.75 97 GLU B CA 1
ATOM 2223 C C . GLU B 1 97 ? -3.564 7.113 -6.164 1 98.75 97 GLU B C 1
ATOM 2225 O O . GLU B 1 97 ? -2.924 7.895 -6.871 1 98.75 97 GLU B O 1
ATOM 2230 N N . ILE B 1 98 ? -3.049 6.418 -5.164 1 98.88 98 ILE B N 1
ATOM 2231 C CA . ILE B 1 98 ? -1.635 6.547 -4.836 1 98.88 98 ILE B CA 1
ATOM 2232 C C . ILE B 1 98 ? -0.785 6.059 -6.004 1 98.88 98 ILE B C 1
ATOM 2234 O O . ILE B 1 98 ? 0.124 6.762 -6.457 1 98.88 98 ILE B O 1
ATOM 2238 N N . VAL B 1 99 ? -1.105 4.902 -6.52 1 98.88 99 VAL B N 1
ATOM 2239 C CA . VAL B 1 99 ? -0.337 4.305 -7.605 1 98.88 99 VAL B CA 1
ATOM 2240 C C . VAL B 1 99 ? -0.409 5.199 -8.844 1 98.88 99 VAL B C 1
ATOM 2242 O O . VAL B 1 99 ? 0.606 5.445 -9.492 1 98.88 99 VAL B O 1
ATOM 2245 N N . ARG B 1 100 ? -1.573 5.727 -9.125 1 98.62 100 ARG B N 1
ATOM 2246 C CA . ARG B 1 100 ? -1.718 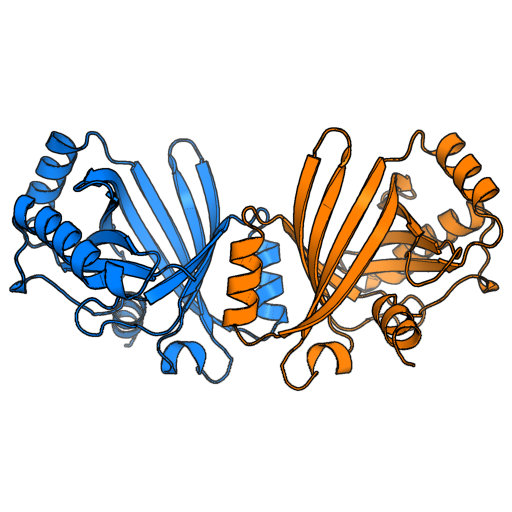6.648 -10.25 1 98.62 100 ARG B CA 1
ATOM 2247 C C . ARG B 1 100 ? -0.955 7.945 -9.992 1 98.62 100 ARG B C 1
ATOM 2249 O O . ARG B 1 100 ? -0.317 8.484 -10.898 1 98.62 100 ARG B O 1
ATOM 2256 N N . GLY B 1 101 ? -1.052 8.43 -8.781 1 97.94 101 GLY B N 1
ATOM 2257 C CA . GLY B 1 101 ? -0.34 9.648 -8.414 1 97.94 101 GLY B CA 1
ATOM 2258 C C . GLY B 1 101 ? 1.163 9.531 -8.586 1 97.94 101 GLY B C 1
ATOM 2259 O O . GLY B 1 101 ? 1.838 10.523 -8.875 1 97.94 101 GLY B O 1
ATOM 2260 N N . LEU B 1 102 ? 1.675 8.336 -8.398 1 98.19 102 LEU B N 1
ATOM 2261 C CA . LEU B 1 102 ? 3.105 8.078 -8.523 1 98.19 102 LEU B CA 1
ATOM 2262 C C . LEU B 1 102 ? 3.51 7.934 -9.984 1 98.19 102 LEU B C 1
ATOM 2264 O O . LEU B 1 102 ? 4.691 7.746 -10.297 1 98.19 102 LEU B O 1
ATOM 2268 N N . GLY B 1 103 ? 2.525 7.938 -10.852 1 97.19 103 GLY B N 1
ATOM 2269 C CA . GLY B 1 103 ? 2.805 8.008 -12.273 1 97.19 103 GLY B CA 1
ATOM 2270 C C . GLY B 1 103 ? 2.541 6.699 -13 1 97.19 103 GLY B C 1
ATOM 2271 O O . GLY B 1 103 ? 2.705 6.613 -14.219 1 97.19 103 GLY B O 1
ATOM 2272 N N . PHE B 1 104 ? 2.104 5.668 -12.281 1 98.62 104 PHE B N 1
ATOM 2273 C CA . PHE B 1 104 ? 1.803 4.395 -12.93 1 98.62 104 PHE B CA 1
ATOM 2274 C C . PHE B 1 104 ? 0.424 4.43 -13.578 1 98.62 104 PHE B C 1
ATOM 2276 O O . PHE B 1 104 ? -0.461 5.16 -13.133 1 98.62 104 PHE B O 1
ATOM 2283 N N . VAL B 1 105 ? 0.302 3.68 -14.594 1 98.75 105 VAL B N 1
ATOM 2284 C CA . VAL B 1 105 ? -0.955 3.66 -15.336 1 98.75 105 VAL B CA 1
ATOM 2285 C C . VAL B 1 105 ? -1.479 2.23 -15.43 1 98.75 105 VAL B C 1
ATOM 2287 O O . VAL B 1 105 ? -0.699 1.281 -15.539 1 98.75 105 VAL B O 1
ATOM 2290 N N . PRO B 1 106 ? -2.805 2.043 -15.344 1 98.62 106 PRO B N 1
ATOM 2291 C CA . PRO B 1 106 ? -3.344 0.693 -15.531 1 98.62 106 PRO B CA 1
ATOM 2292 C C . PRO B 1 106 ? -3.133 0.163 -16.953 1 98.62 106 PRO B C 1
ATOM 2294 O O . PRO B 1 106 ? -3.4 0.871 -17.922 1 98.62 106 PRO B O 1
ATOM 2297 N N . ARG B 1 107 ? -2.645 -0.968 -17.094 1 97.75 107 ARG B N 1
ATOM 2298 C CA . ARG B 1 107 ? -2.383 -1.567 -18.391 1 97.75 107 ARG B CA 1
ATOM 2299 C C . ARG B 1 107 ? -3.404 -2.652 -18.719 1 97.75 107 ARG B C 1
ATOM 2301 O O . ARG B 1 107 ? -3.775 -2.84 -19.875 1 97.75 107 ARG B O 1
ATOM 2308 N N . LEU B 1 108 ? -3.793 -3.408 -17.734 1 97.81 108 LEU B N 1
ATOM 2309 C CA . LEU B 1 108 ? -4.695 -4.539 -17.906 1 97.81 108 LEU B CA 1
ATOM 2310 C C . LEU B 1 108 ? -5.469 -4.832 -16.625 1 97.81 108 LEU B C 1
ATOM 2312 O O . LEU B 1 108 ? -4.91 -4.754 -15.531 1 97.81 108 LEU B O 1
ATOM 2316 N N . ALA B 1 109 ? -6.648 -5.105 -16.766 1 98.69 109 ALA B N 1
ATOM 2317 C CA . ALA B 1 109 ? -7.496 -5.523 -15.648 1 98.69 109 ALA B CA 1
ATOM 2318 C C . ALA B 1 109 ? -8.43 -6.66 -16.062 1 98.69 109 ALA B C 1
ATOM 2320 O O . ALA B 1 109 ? -9.008 -6.629 -17.156 1 98.69 109 ALA B O 1
ATOM 2321 N N . PHE B 1 110 ? -8.484 -7.688 -15.273 1 98.56 110 PHE B N 1
ATOM 2322 C CA . PHE B 1 110 ? -9.391 -8.789 -15.57 1 98.56 110 PHE B CA 1
ATOM 2323 C C . PHE B 1 110 ? -9.695 -9.602 -14.32 1 98.56 110 PHE B C 1
ATOM 2325 O O . PHE B 1 110 ? -9.133 -9.336 -13.25 1 98.56 110 PHE B O 1
ATOM 2332 N N . GLU B 1 111 ? -10.578 -10.508 -14.5 1 98.38 111 GLU B N 1
ATOM 2333 C CA . GLU B 1 111 ? -11.078 -11.32 -13.391 1 98.38 111 GLU B CA 1
ATOM 2334 C C . GLU B 1 111 ? -10.547 -12.75 -13.469 1 98.38 111 GLU B C 1
ATOM 2336 O O . GLU B 1 111 ? -10.461 -13.32 -14.555 1 98.38 111 GLU B O 1
ATOM 2341 N N . LYS B 1 112 ? -10.188 -13.305 -12.344 1 98.81 112 LYS B N 1
ATOM 2342 C CA . LYS B 1 112 ? -9.922 -14.727 -12.18 1 98.81 112 LYS B CA 1
ATOM 2343 C C . LYS B 1 112 ? -10.898 -15.359 -11.195 1 98.81 112 LYS B C 1
ATOM 2345 O O . LYS B 1 112 ? -11.156 -14.797 -10.125 1 98.81 112 LYS B O 1
ATOM 2350 N N . ARG B 1 113 ? -11.453 -16.406 -11.547 1 98.75 113 ARG B N 1
ATOM 2351 C CA . ARG B 1 113 ? -12.25 -17.234 -10.641 1 98.75 113 ARG B CA 1
ATOM 2352 C C . ARG B 1 113 ? -11.414 -18.375 -10.07 1 98.75 113 ARG B C 1
ATOM 2354 O O . ARG B 1 113 ? -10.969 -19.25 -10.805 1 98.75 113 ARG B O 1
ATOM 2361 N N . CYS B 1 114 ? -11.281 -18.312 -8.742 1 98.81 114 CYS B N 1
ATOM 2362 C CA . CYS B 1 114 ? -10.281 -19.172 -8.125 1 98.81 114 CYS B CA 1
ATOM 2363 C C . CYS B 1 114 ? -10.914 -20.078 -7.082 1 98.81 114 CYS B C 1
ATOM 2365 O O . CYS B 1 114 ? -11.914 -19.719 -6.461 1 98.81 114 CYS B O 1
ATOM 2367 N N . ARG B 1 115 ? -10.422 -21.219 -6.957 1 98.69 115 ARG B N 1
ATOM 2368 C CA . ARG B 1 115 ? -10.648 -22.125 -5.828 1 98.69 115 ARG B CA 1
ATOM 2369 C C . ARG B 1 115 ? -9.336 -22.5 -5.156 1 98.69 115 ARG B C 1
ATOM 2371 O O . ARG B 1 115 ? -8.484 -23.156 -5.77 1 98.69 115 ARG B O 1
ATOM 2378 N N . ASN B 1 116 ? -9.195 -22.109 -3.918 1 98.75 116 ASN B N 1
ATOM 2379 C CA . ASN B 1 116 ? -7.91 -22.141 -3.23 1 98.75 116 ASN B CA 1
ATOM 2380 C C . ASN B 1 116 ? -7.855 -23.25 -2.188 1 98.75 116 ASN B C 1
ATOM 2382 O O . ASN B 1 116 ? -8.812 -23.453 -1.442 1 98.75 116 ASN B O 1
ATOM 2386 N N . TYR B 1 117 ? -6.746 -23.938 -2.141 1 98.75 117 TYR B N 1
ATOM 2387 C CA . TYR B 1 117 ? -6.461 -24.984 -1.17 1 98.75 117 TYR B CA 1
ATOM 2388 C C . TYR B 1 117 ? -5.133 -24.734 -0.471 1 98.75 117 TYR B C 1
ATOM 2390 O O . TYR B 1 117 ? -4.074 -24.781 -1.104 1 98.75 117 TYR B O 1
ATOM 2398 N N . SER B 1 118 ? -5.156 -24.484 0.787 1 98.5 118 SER B N 1
ATOM 2399 C CA . SER B 1 118 ? -3.941 -24.312 1.577 1 98.5 118 SER B CA 1
ATOM 2400 C C . SER B 1 118 ? -3.633 -25.562 2.391 1 98.5 118 SER B C 1
ATOM 2402 O O . SER B 1 118 ? -4.527 -26.141 3.006 1 98.5 118 SER B O 1
ATOM 2404 N N . PHE B 1 119 ? -2.43 -25.969 2.367 1 98.31 119 PHE B N 1
ATOM 2405 C CA . PHE B 1 119 ? -2.035 -27.156 3.098 1 98.31 119 PHE B CA 1
ATOM 2406 C C . PHE B 1 119 ? -0.526 -27.188 3.312 1 98.31 119 PHE B C 1
ATOM 2408 O O . PHE B 1 119 ? 0.195 -26.328 2.809 1 98.31 119 PHE B O 1
ATOM 2415 N N . GLU B 1 120 ? -0.063 -28.094 4.113 1 97.25 120 GLU B N 1
ATOM 2416 C CA . GLU B 1 120 ? 1.363 -28.297 4.359 1 97.25 120 GLU B CA 1
ATOM 2417 C C . GLU B 1 120 ? 1.896 -29.5 3.6 1 97.25 120 GLU B C 1
ATOM 2419 O O . GLU B 1 120 ? 1.22 -30.531 3.506 1 97.25 120 GLU B O 1
ATOM 2424 N N . ARG B 1 121 ? 2.998 -29.297 3.035 1 95.12 121 ARG B N 1
ATOM 2425 C CA . ARG B 1 121 ? 3.713 -30.375 2.352 1 95.12 121 ARG B CA 1
ATOM 2426 C C . ARG B 1 121 ? 5.223 -30.188 2.473 1 95.12 121 ARG B C 1
ATOM 2428 O O . ARG B 1 121 ? 5.746 -29.109 2.209 1 95.12 121 ARG B O 1
ATOM 2435 N N . ASP B 1 122 ? 5.988 -31.234 2.92 1 95.38 122 ASP B N 1
ATOM 2436 C CA . ASP B 1 122 ? 7.445 -31.219 3.025 1 95.38 122 ASP B CA 1
ATOM 2437 C C . ASP B 1 122 ? 7.914 -30.078 3.914 1 95.38 122 ASP B C 1
ATOM 2439 O O . ASP B 1 122 ? 8.914 -29.406 3.611 1 95.38 122 ASP B O 1
ATOM 2443 N N . GLY B 1 123 ? 7.117 -29.766 4.879 1 96.12 123 GLY B N 1
ATOM 2444 C CA . GLY B 1 123 ? 7.469 -28.719 5.82 1 96.12 123 GLY B CA 1
ATOM 2445 C C . GLY B 1 123 ? 7.227 -27.312 5.277 1 96.12 123 GLY B C 1
ATOM 2446 O O . GLY B 1 123 ? 7.695 -26.328 5.852 1 96.12 123 GLY B O 1
ATOM 2447 N N . ARG B 1 124 ? 6.578 -27.234 4.164 1 97.44 124 ARG B N 1
ATOM 2448 C CA . ARG B 1 124 ? 6.289 -25.953 3.529 1 97.44 124 ARG B CA 1
ATOM 2449 C C . ARG B 1 124 ? 4.789 -25.688 3.48 1 97.44 124 ARG B C 1
ATOM 2451 O O . ARG B 1 124 ? 3.994 -26.625 3.316 1 97.44 124 ARG B O 1
ATOM 2458 N N . ARG B 1 125 ? 4.438 -24.469 3.652 1 97.81 125 ARG B N 1
ATOM 2459 C CA . ARG B 1 125 ? 3.062 -24.078 3.381 1 97.81 125 ARG B CA 1
ATOM 2460 C C . ARG B 1 125 ? 2.818 -23.938 1.881 1 97.81 125 ARG B C 1
ATOM 2462 O O . ARG B 1 125 ? 3.549 -23.234 1.185 1 97.81 125 ARG B O 1
ATOM 2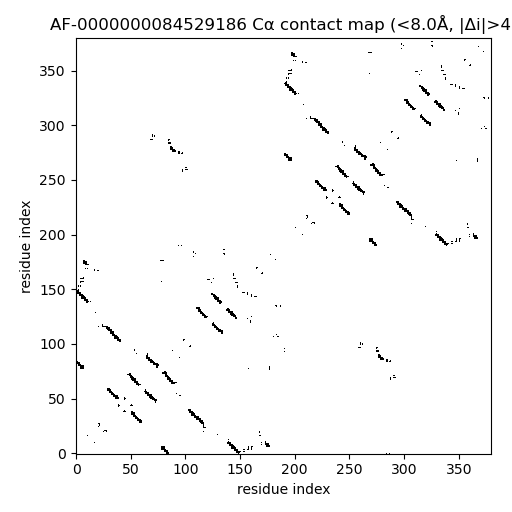469 N N . MET B 1 126 ? 1.79 -24.594 1.401 1 98.5 126 MET B N 1
ATOM 2470 C CA . MET B 1 126 ? 1.478 -24.641 -0.025 1 98.5 126 MET B CA 1
ATOM 2471 C C . MET B 1 126 ? 0.118 -24 -0.301 1 98.5 126 MET B C 1
ATOM 2473 O O . MET B 1 126 ? -0.77 -24.031 0.553 1 98.5 126 MET B O 1
ATOM 2477 N N . LEU B 1 127 ? 0.017 -23.484 -1.422 1 98.75 127 LEU B N 1
ATOM 2478 C CA . LEU B 1 127 ? -1.26 -23.047 -1.968 1 98.75 127 LEU B CA 1
ATOM 2479 C C . LEU B 1 127 ? -1.481 -23.609 -3.367 1 98.75 127 LEU B C 1
ATOM 2481 O O . LEU B 1 127 ? -0.653 -23.406 -4.258 1 98.75 127 LEU B O 1
ATOM 2485 N N . ALA B 1 128 ? -2.498 -24.344 -3.541 1 98.81 128 ALA B N 1
ATOM 2486 C CA . ALA B 1 128 ? -2.971 -24.75 -4.859 1 98.81 128 ALA B CA 1
ATOM 2487 C C . ALA B 1 128 ? -4.23 -23.984 -5.258 1 98.81 128 ALA B C 1
ATOM 2489 O O . ALA B 1 128 ? -5.176 -23.891 -4.473 1 98.81 128 ALA B O 1
ATOM 2490 N N . THR B 1 129 ? -4.227 -23.5 -6.379 1 98.81 129 THR B N 1
ATOM 2491 C CA . THR B 1 129 ? -5.359 -22.719 -6.859 1 98.81 129 THR B CA 1
ATOM 2492 C C . THR B 1 129 ? -5.82 -23.219 -8.227 1 98.81 129 THR B C 1
ATOM 2494 O O . THR B 1 129 ? -5.039 -23.266 -9.18 1 98.81 129 THR B O 1
ATOM 2497 N N . LEU B 1 130 ? -7.027 -23.641 -8.328 1 98.69 130 LEU B N 1
ATOM 2498 C CA . LEU B 1 130 ? -7.664 -23.781 -9.633 1 98.69 130 LEU B CA 1
ATOM 2499 C C . LEU B 1 130 ? -8.164 -22.438 -10.148 1 98.69 130 LEU B C 1
ATOM 2501 O O . LEU B 1 130 ? -8.844 -21.703 -9.43 1 98.69 130 LEU B O 1
ATOM 2505 N N . VAL B 1 131 ? -7.824 -22.156 -11.344 1 98.81 131 VAL B N 1
ATOM 2506 C CA . VAL B 1 131 ? -8.07 -20.812 -11.867 1 98.81 131 VAL B CA 1
ATOM 2507 C C . VAL B 1 131 ? -8.82 -20.906 -13.195 1 98.81 131 VAL B C 1
ATOM 2509 O O . VAL B 1 131 ? -8.445 -21.672 -14.07 1 98.81 131 VAL B O 1
ATOM 2512 N N . ARG B 1 132 ? -9.805 -20.172 -13.336 1 98.56 132 ARG B N 1
ATOM 2513 C CA . ARG B 1 132 ? -10.461 -19.891 -14.609 1 98.56 132 ARG B CA 1
ATOM 2514 C C . ARG B 1 132 ? -10.469 -18.406 -14.898 1 98.56 132 ARG B C 1
ATOM 2516 O O . ARG B 1 132 ? -10.742 -17.594 -14.008 1 98.56 132 ARG B O 1
ATOM 2523 N N . VAL B 1 133 ? -10.117 -18.078 -16.094 1 98.62 133 VAL B N 1
ATOM 2524 C CA . VAL B 1 133 ? -10.18 -16.719 -16.594 1 98.62 133 VAL B CA 1
ATOM 2525 C C . VAL B 1 133 ? -11.25 -16.594 -17.672 1 98.62 133 VAL B C 1
ATOM 2527 O O . VAL B 1 133 ? -11.086 -17.109 -18.781 1 98.62 133 VAL B O 1
ATOM 2530 N N . PRO B 1 134 ? -12.273 -15.938 -17.344 1 97.38 134 PRO B N 1
ATOM 2531 C CA . PRO B 1 134 ? -13.414 -15.883 -18.266 1 97.38 134 PRO B CA 1
ATOM 2532 C C . PRO B 1 134 ? -13 -15.508 -19.688 1 97.38 134 PRO B C 1
ATOM 2534 O O . PRO B 1 134 ? -13.531 -16.062 -20.656 1 97.38 134 PRO B O 1
ATOM 2537 N N . GLU B 1 135 ? -12.086 -14.711 -19.859 1 96.38 135 GLU B N 1
ATOM 2538 C CA . GLU B 1 135 ? -11.68 -14.227 -21.172 1 96.38 135 GLU B CA 1
ATOM 2539 C C . GLU B 1 135 ? -10.891 -15.289 -21.938 1 96.38 135 GLU B C 1
ATOM 2541 O O . GLU B 1 135 ? -10.672 -15.156 -23.141 1 96.38 135 GLU B O 1
ATOM 2546 N N . LEU B 1 136 ? -10.531 -16.312 -21.234 1 96.94 136 LEU B N 1
ATOM 2547 C CA . LEU B 1 136 ? -9.727 -17.344 -21.859 1 96.94 136 LEU B CA 1
ATOM 2548 C C . LEU B 1 136 ? -10.555 -18.594 -22.125 1 96.94 136 LEU B C 1
ATOM 2550 O O . LEU B 1 136 ? -10.016 -19.703 -22.25 1 96.94 136 LEU B O 1
ATOM 2554 N N . GLY B 1 137 ? -11.883 -18.453 -22.125 1 94.19 137 GLY B N 1
ATOM 2555 C CA . GLY B 1 137 ? -12.781 -19.531 -22.469 1 94.19 137 GLY B CA 1
ATOM 2556 C C . GLY B 1 137 ? -12.953 -20.547 -21.359 1 94.19 137 GLY B C 1
ATOM 2557 O O . GLY B 1 137 ? -13.156 -20.188 -20.203 1 94.19 137 GLY B O 1
ATOM 2558 N N . ASP B 1 138 ? -12.938 -21.844 -21.766 1 92.88 138 ASP B N 1
ATOM 2559 C CA . ASP B 1 138 ? -13.258 -22.891 -20.812 1 92.88 138 ASP B CA 1
ATOM 2560 C C . ASP B 1 138 ? -11.992 -23.516 -20.234 1 92.88 138 ASP B C 1
ATOM 2562 O O . ASP B 1 138 ? -12.047 -24.562 -19.578 1 92.88 138 ASP B O 1
ATOM 2566 N N . GLU B 1 139 ? -10.93 -22.828 -20.5 1 96.44 139 GLU B N 1
ATOM 2567 C CA . GLU B 1 139 ? -9.672 -23.375 -19.984 1 96.44 139 GLU B CA 1
ATOM 2568 C C . GLU B 1 139 ? -9.586 -23.234 -18.469 1 96.44 139 GLU B C 1
ATOM 2570 O O . GLU B 1 139 ? -10 -22.234 -17.906 1 96.44 139 GLU B O 1
ATOM 2575 N N . THR B 1 140 ? -9.102 -24.297 -17.875 1 98.25 140 THR B N 1
ATOM 2576 C CA . THR B 1 140 ? -8.812 -24.312 -16.438 1 98.25 140 THR B CA 1
ATOM 2577 C C . THR B 1 140 ? -7.32 -24.484 -16.188 1 98.25 140 THR B C 1
ATOM 2579 O O . THR B 1 140 ? -6.668 -25.297 -16.844 1 98.25 140 THR B O 1
ATOM 2582 N N . PHE B 1 141 ? -6.828 -23.703 -15.297 1 98.75 141 PHE B N 1
ATOM 2583 C CA . PHE B 1 141 ? -5.426 -23.797 -14.898 1 98.75 141 PHE B CA 1
ATOM 2584 C C . PHE B 1 141 ? -5.305 -24.203 -13.438 1 98.75 141 PHE B C 1
ATOM 2586 O O . PHE B 1 141 ? -6.258 -24.062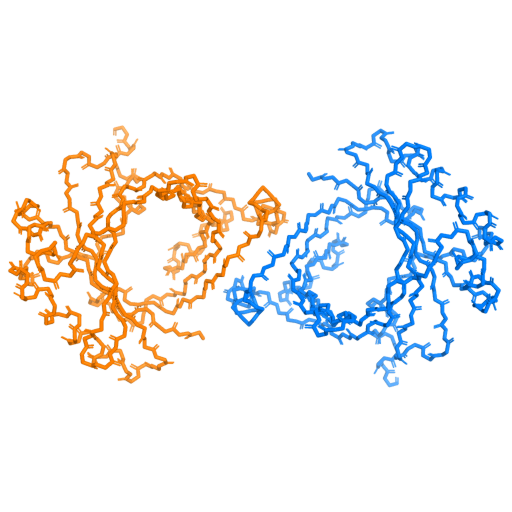 -12.664 1 98.75 141 PHE B O 1
ATOM 2593 N N . ILE B 1 142 ? -4.176 -24.703 -13.117 1 98.75 142 ILE B N 1
ATOM 2594 C CA . ILE B 1 142 ? -3.818 -24.891 -11.719 1 98.75 142 ILE B CA 1
ATOM 2595 C C . ILE B 1 142 ? -2.467 -24.234 -11.438 1 98.75 142 ILE B C 1
ATOM 2597 O O . ILE B 1 142 ? -1.553 -24.312 -12.266 1 98.75 142 ILE B O 1
ATOM 2601 N N . GLU B 1 143 ? -2.381 -23.562 -10.336 1 98.62 143 GLU B N 1
ATOM 2602 C CA . GLU B 1 143 ? -1.134 -23.047 -9.781 1 98.62 143 GLU B CA 1
ATOM 2603 C C . GLU B 1 143 ? -0.822 -23.688 -8.43 1 98.62 143 GLU B C 1
ATOM 2605 O O . GLU B 1 143 ? -1.703 -23.797 -7.578 1 98.62 143 GLU B O 1
ATOM 2610 N N . VAL B 1 144 ? 0.334 -24.125 -8.273 1 98.56 144 VAL B N 1
ATOM 2611 C CA . VAL B 1 144 ? 0.836 -24.547 -6.969 1 98.56 144 VAL B CA 1
ATOM 2612 C C . VAL B 1 144 ? 2.061 -23.703 -6.598 1 98.56 144 VAL B C 1
ATOM 2614 O O . VAL B 1 144 ? 2.973 -23.531 -7.406 1 98.56 144 VAL B O 1
ATOM 2617 N N . GLU B 1 145 ? 2.023 -23.188 -5.395 1 98.75 145 GLU B N 1
ATOM 2618 C CA . GLU B 1 145 ? 3.111 -22.297 -5.023 1 98.75 145 GLU B CA 1
ATOM 2619 C C . GLU B 1 145 ? 3.477 -22.438 -3.551 1 98.75 145 GLU B C 1
ATOM 2621 O O . GLU B 1 145 ? 2.693 -22.969 -2.762 1 98.75 145 GLU B O 1
ATOM 2626 N N . THR B 1 146 ? 4.613 -22.078 -3.232 1 98.5 146 THR B N 1
ATOM 2627 C CA . THR B 1 146 ? 5.152 -21.922 -1.886 1 98.5 146 THR B CA 1
ATOM 2628 C C . THR B 1 146 ? 6.191 -20.812 -1.846 1 98.5 146 THR B C 1
ATOM 2630 O O . THR B 1 146 ? 6.449 -20.156 -2.859 1 98.5 146 THR B O 1
ATOM 2633 N N . VAL B 1 147 ? 6.711 -20.531 -0.679 1 98.19 147 VAL B N 1
ATOM 2634 C CA . VAL B 1 147 ? 7.633 -19.406 -0.511 1 98.19 147 VAL B CA 1
ATOM 2635 C C . VAL B 1 147 ? 9.039 -19.938 -0.224 1 98.19 147 VAL B C 1
ATOM 2637 O O . VAL B 1 147 ? 9.203 -20.891 0.544 1 98.19 147 VAL B O 1
ATOM 2640 N N . ALA B 1 148 ? 9.969 -19.406 -0.935 1 97.69 148 ALA B N 1
ATOM 2641 C CA . ALA B 1 148 ? 11.383 -19.609 -0.648 1 97.69 148 ALA B CA 1
ATOM 2642 C C . ALA B 1 148 ? 12.023 -18.328 -0.101 1 97.69 148 ALA B C 1
ATOM 2644 O O . ALA B 1 148 ? 12.008 -17.297 -0.761 1 97.69 148 ALA B O 1
ATOM 2645 N N . ASP B 1 149 ? 12.648 -18.438 1.032 1 94.81 149 ASP B N 1
ATOM 2646 C CA . ASP B 1 149 ? 13.195 -17.25 1.688 1 94.81 149 ASP B CA 1
ATOM 2647 C C . ASP B 1 149 ? 14.484 -16.797 1.005 1 94.81 149 ASP B C 1
ATOM 2649 O O . ASP B 1 149 ? 14.852 -15.617 1.083 1 94.81 149 ASP B O 1
ATOM 2653 N N . THR B 1 150 ? 15.141 -17.797 0.428 1 93.31 150 THR B N 1
ATOM 2654 C CA . THR B 1 150 ? 16.391 -17.5 -0.266 1 93.31 150 THR B CA 1
ATOM 2655 C C . THR B 1 150 ? 16.422 -18.188 -1.629 1 93.31 150 THR B C 1
ATOM 2657 O O . THR B 1 150 ? 15.625 -19.078 -1.902 1 93.31 150 THR B O 1
ATOM 2660 N N . GLU B 1 151 ? 17.391 -17.781 -2.385 1 93.06 151 GLU B N 1
ATOM 2661 C CA . GLU B 1 151 ? 17.531 -18.344 -3.727 1 93.06 151 GLU B CA 1
ATOM 2662 C C . GLU B 1 151 ? 17.906 -19.812 -3.672 1 93.06 151 GLU B C 1
ATOM 2664 O O . GLU B 1 151 ? 17.469 -20.594 -4.523 1 93.06 151 GLU B O 1
ATOM 2669 N N . VAL B 1 152 ? 18.625 -20.156 -2.67 1 94.38 152 VAL B N 1
ATOM 2670 C CA . VAL B 1 152 ? 19.094 -21.547 -2.562 1 94.38 152 VAL B CA 1
ATOM 2671 C C . VAL B 1 152 ? 17.906 -22.469 -2.281 1 94.38 152 VAL B C 1
ATOM 2673 O O . VAL B 1 152 ? 17.922 -23.641 -2.66 1 94.38 152 VAL B O 1
ATOM 2676 N N . GLU B 1 153 ? 16.844 -21.875 -1.753 1 96.12 153 GLU B N 1
ATOM 2677 C CA . GLU B 1 153 ? 15.695 -22.688 -1.354 1 96.12 153 GLU B CA 1
ATOM 2678 C C . GLU B 1 153 ? 14.703 -22.828 -2.502 1 96.12 153 GLU B C 1
ATOM 2680 O O . GLU B 1 153 ? 13.711 -23.547 -2.383 1 96.12 153 GLU B O 1
ATOM 2685 N N . VAL B 1 154 ? 14.961 -22.203 -3.598 1 97.25 154 VAL B N 1
ATOM 2686 C CA . VAL B 1 154 ? 14.016 -22.203 -4.707 1 97.25 154 VAL B CA 1
ATOM 2687 C C . VAL B 1 154 ? 13.914 -23.609 -5.297 1 97.25 154 VAL B C 1
ATOM 2689 O O . VAL B 1 154 ? 12.805 -24.125 -5.508 1 97.25 154 VAL B O 1
ATOM 2692 N N . ALA B 1 155 ? 15.023 -24.234 -5.543 1 96.56 155 ALA B N 1
ATOM 2693 C CA . ALA B 1 155 ? 15.016 -25.547 -6.176 1 96.56 155 ALA B CA 1
ATOM 2694 C C . ALA B 1 155 ? 14.289 -26.562 -5.309 1 96.56 155 ALA B C 1
ATOM 2696 O O . ALA B 1 155 ? 13.383 -27.266 -5.785 1 96.56 155 ALA B O 1
ATOM 2697 N N . PRO B 1 156 ? 14.648 -26.625 -3.969 1 97.38 156 PRO B N 1
ATOM 2698 C CA . PRO B 1 156 ? 13.883 -27.547 -3.117 1 97.38 156 PRO B CA 1
ATOM 2699 C C . PRO B 1 156 ? 12.398 -27.203 -3.057 1 97.38 156 PRO B C 1
ATOM 2701 O O . PRO B 1 156 ? 11.555 -28.094 -2.994 1 97.38 156 PRO B O 1
ATOM 2704 N N . ALA B 1 157 ? 12.078 -25.984 -2.99 1 98.19 157 ALA B N 1
ATOM 2705 C CA . ALA B 1 157 ? 10.68 -25.562 -2.971 1 98.19 157 ALA B CA 1
ATOM 2706 C C . ALA B 1 157 ? 9.953 -26.016 -4.23 1 98.19 157 ALA B C 1
ATOM 2708 O O . ALA B 1 157 ? 8.836 -26.531 -4.156 1 98.19 157 ALA B O 1
ATOM 2709 N N . LEU B 1 158 ? 10.594 -25.875 -5.379 1 97.81 158 LEU B N 1
ATOM 2710 C CA . LEU B 1 158 ? 9.992 -26.281 -6.645 1 97.81 158 LEU B CA 1
ATOM 2711 C C . LEU B 1 158 ? 9.844 -27.797 -6.727 1 97.81 158 LEU B C 1
ATOM 2713 O O . LEU B 1 158 ? 8.891 -28.297 -7.324 1 97.81 158 LEU B O 1
ATOM 2717 N N . ALA B 1 159 ? 10.789 -28.469 -6.164 1 97.81 159 ALA B N 1
ATOM 2718 C CA . ALA B 1 159 ? 10.664 -29.922 -6.117 1 97.81 159 ALA B CA 1
ATOM 2719 C C . ALA B 1 159 ? 9.398 -30.344 -5.375 1 97.81 159 ALA B C 1
ATOM 2721 O O . ALA B 1 159 ? 8.688 -31.25 -5.805 1 97.81 159 ALA B O 1
ATOM 2722 N N . SER B 1 160 ? 9.148 -29.672 -4.273 1 98.19 160 SER B N 1
ATOM 2723 C CA . SER B 1 160 ? 7.941 -29.953 -3.502 1 98.19 160 SER B CA 1
ATOM 2724 C C . SER B 1 160 ? 6.688 -29.594 -4.293 1 98.19 160 SER B C 1
ATOM 2726 O O . SER B 1 160 ? 5.703 -30.328 -4.273 1 98.19 160 SER B O 1
ATOM 2728 N N . VAL B 1 161 ? 6.707 -28.516 -4.969 1 98.38 161 VAL B N 1
ATOM 2729 C CA . VAL B 1 161 ? 5.598 -28.078 -5.805 1 98.38 161 VAL B CA 1
ATOM 2730 C C . VAL B 1 161 ? 5.328 -29.094 -6.902 1 98.38 161 VAL B C 1
ATOM 2732 O O . VAL B 1 161 ? 4.18 -29.5 -7.125 1 98.38 161 VAL B O 1
ATOM 2735 N N . ARG B 1 162 ? 6.391 -29.547 -7.543 1 97.81 162 ARG B N 1
ATOM 2736 C CA . ARG B 1 162 ? 6.281 -30.547 -8.602 1 97.81 162 ARG B CA 1
ATOM 2737 C C . ARG B 1 162 ? 5.684 -31.844 -8.07 1 97.81 162 ARG B C 1
ATOM 2739 O O . ARG B 1 162 ? 4.906 -32.5 -8.758 1 97.81 162 ARG B O 1
ATOM 2746 N N . ALA B 1 163 ? 6.082 -32.188 -6.914 1 97.88 163 ALA B N 1
ATOM 2747 C CA . ALA B 1 163 ? 5.555 -33.406 -6.297 1 97.88 163 ALA B CA 1
ATOM 2748 C C . ALA B 1 163 ? 4.043 -33.312 -6.105 1 97.88 163 ALA B C 1
ATOM 2750 O O . ALA B 1 163 ? 3.316 -34.281 -6.359 1 97.88 163 ALA B O 1
ATOM 2751 N N . VAL B 1 164 ? 3.568 -32.188 -5.652 1 98.06 164 VAL B N 1
ATOM 2752 C CA . VAL B 1 164 ? 2.139 -31.969 -5.477 1 98.06 164 VAL B CA 1
ATOM 2753 C C . VAL B 1 164 ? 1.423 -32.125 -6.816 1 98.06 164 VAL B C 1
ATOM 2755 O O . VAL B 1 164 ? 0.391 -32.781 -6.914 1 98.06 164 VAL B O 1
ATOM 2758 N N . LEU B 1 165 ? 2.002 -31.531 -7.855 1 98.12 165 LEU B N 1
ATOM 2759 C CA . LEU B 1 165 ? 1.4 -31.594 -9.18 1 98.12 165 LEU B CA 1
ATOM 2760 C C . LEU B 1 165 ? 1.355 -33.031 -9.688 1 98.12 165 LEU B C 1
ATOM 2762 O O . LEU B 1 165 ? 0.34 -33.469 -10.227 1 98.12 165 LEU B O 1
ATOM 2766 N N . ARG B 1 166 ? 2.41 -33.75 -9.438 1 97.38 166 ARG B N 1
ATOM 2767 C CA . ARG B 1 166 ? 2.465 -35.156 -9.852 1 97.38 166 ARG B CA 1
ATOM 2768 C C . ARG B 1 166 ? 1.393 -35.969 -9.148 1 97.38 166 ARG B C 1
ATOM 2770 O O . ARG B 1 166 ? 0.766 -36.844 -9.758 1 97.38 166 ARG B O 1
ATOM 2777 N N . GLU B 1 167 ? 1.195 -35.719 -7.918 1 96.69 167 GLU B N 1
ATOM 2778 C CA . GLU B 1 167 ? 0.169 -36.406 -7.145 1 96.69 167 GLU B CA 1
ATOM 2779 C C . GLU B 1 167 ? -1.223 -36.125 -7.711 1 96.69 167 GLU B C 1
ATOM 2781 O O . GLU B 1 167 ? -2.127 -36.969 -7.562 1 96.69 167 GLU B O 1
ATOM 2786 N N . LEU B 1 168 ? -1.371 -35.031 -8.352 1 97.5 168 LEU B N 1
ATOM 2787 C CA . LEU B 1 168 ? -2.654 -34.656 -8.93 1 97.5 168 LEU B CA 1
ATOM 2788 C C . LEU B 1 168 ? -2.762 -35.156 -10.375 1 97.5 168 LEU B C 1
ATOM 2790 O O . LEU B 1 168 ? -3.75 -34.875 -11.055 1 97.5 168 LEU B O 1
ATOM 2794 N N . GLY B 1 169 ? -1.731 -35.781 -10.859 1 96.56 169 GLY B N 1
ATOM 2795 C CA . GLY B 1 169 ? -1.726 -36.344 -12.203 1 96.56 169 GLY B CA 1
ATOM 2796 C C . GLY B 1 169 ? -1.318 -35.344 -13.266 1 96.56 169 GLY B C 1
ATOM 2797 O O . GLY B 1 169 ? -1.651 -35.5 -14.438 1 96.56 169 GLY B O 1
ATOM 2798 N N . ILE B 1 170 ? -0.697 -34.312 -12.836 1 97.56 170 ILE B N 1
ATOM 2799 C CA . ILE B 1 170 ? -0.273 -33.281 -13.773 1 97.56 170 ILE B CA 1
ATOM 2800 C C . ILE B 1 170 ? 1.205 -33.469 -14.109 1 97.56 170 ILE B C 1
ATOM 2802 O O . ILE B 1 170 ? 2.061 -33.406 -13.219 1 97.56 170 ILE B O 1
ATOM 2806 N N . GLY B 1 171 ? 1.472 -33.656 -15.375 1 95.06 171 GLY B N 1
ATOM 2807 C CA . GLY B 1 171 ? 2.834 -33.906 -15.82 1 95.06 171 GLY B CA 1
ATOM 2808 C C . GLY B 1 171 ? 3.529 -32.656 -16.328 1 95.06 171 GLY B C 1
ATOM 2809 O O . GLY B 1 171 ? 2.92 -31.578 -16.391 1 95.06 171 GLY B O 1
ATOM 2810 N N . GLU B 1 172 ? 4.805 -32.781 -16.672 1 95.06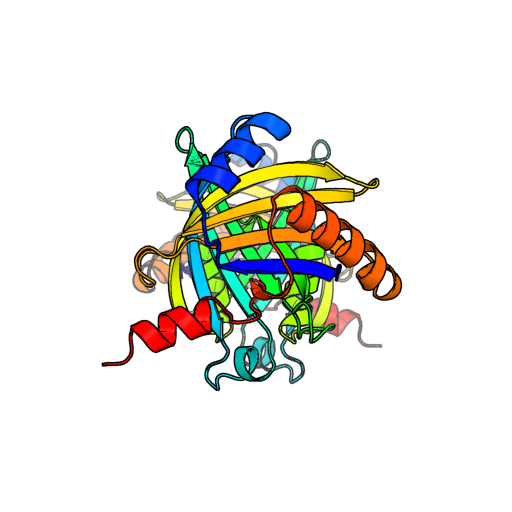 172 GLU B N 1
ATOM 2811 C CA . GLU B 1 172 ? 5.637 -31.672 -17.125 1 95.06 172 GLU B CA 1
ATOM 2812 C C . GLU B 1 172 ? 5.113 -31.094 -18.438 1 95.06 172 GLU B C 1
ATOM 2814 O O . GLU B 1 172 ? 5.246 -29.891 -18.688 1 95.06 172 GLU B O 1
ATOM 2819 N N . GLU B 1 173 ? 4.531 -31.891 -19.203 1 94.38 173 GLU B N 1
ATOM 2820 C CA . GLU B 1 173 ? 4.059 -31.484 -20.516 1 94.38 173 GLU B CA 1
ATOM 2821 C C . GLU B 1 173 ? 2.875 -30.516 -20.406 1 94.38 173 GLU B C 1
ATOM 2823 O O . GLU B 1 173 ? 2.543 -29.812 -21.359 1 94.38 173 GLU B O 1
ATOM 2828 N N . GLU B 1 174 ? 2.186 -30.516 -19.266 1 96.25 174 GLU B N 1
ATOM 2829 C CA . GLU B 1 174 ? 1.025 -29.656 -19.062 1 96.25 174 GLU B CA 1
ATOM 2830 C C . GLU B 1 174 ? 1.437 -28.297 -18.5 1 96.25 174 GLU B C 1
ATOM 2832 O O . GLU B 1 174 ? 0.638 -27.359 -18.469 1 96.25 174 GLU B O 1
ATOM 2837 N N . LEU B 1 175 ? 2.691 -28.188 -18.078 1 96.62 175 LEU B N 1
ATOM 2838 C CA . LEU B 1 175 ? 3.178 -26.938 -17.469 1 96.62 175 LEU B CA 1
ATOM 2839 C C . LEU B 1 175 ? 3.236 -25.828 -18.5 1 96.62 175 LEU B C 1
ATOM 2841 O O . LEU B 1 175 ? 3.494 -26.078 -19.688 1 96.62 175 LEU B O 1
ATOM 2845 N N . THR B 1 176 ? 2.914 -24.688 -18.078 1 94.69 176 THR B N 1
ATOM 2846 C CA . THR B 1 176 ? 3.014 -23.5 -18.938 1 94.69 176 THR B CA 1
ATOM 2847 C C . THR B 1 176 ? 3.611 -22.328 -18.172 1 94.69 176 THR B C 1
ATOM 2849 O O . THR B 1 176 ? 3.32 -22.141 -16.984 1 94.69 176 THR B O 1
ATOM 2852 N N . ALA B 1 177 ? 4.398 -21.516 -18.828 1 90.75 177 ALA B N 1
ATOM 2853 C CA . ALA B 1 177 ? 4.988 -20.312 -18.25 1 90.75 177 ALA B CA 1
ATOM 2854 C C . ALA B 1 177 ? 4.293 -19.062 -18.781 1 90.75 177 ALA B C 1
ATOM 2856 O O . ALA B 1 177 ? 4.691 -17.938 -18.453 1 90.75 177 ALA B O 1
ATOM 2857 N N . GLU B 1 178 ? 3.256 -19.281 -19.594 1 91.88 178 GLU B N 1
ATOM 2858 C CA . GLU B 1 178 ? 2.551 -18.125 -20.141 1 91.88 178 GLU B CA 1
ATOM 2859 C C . GLU B 1 178 ? 1.88 -17.312 -19.031 1 91.88 178 GLU B C 1
ATOM 2861 O O . GLU B 1 178 ? 1.204 -17.875 -18.172 1 91.88 178 GLU B O 1
ATOM 2866 N N . LEU B 1 179 ? 2.133 -16.016 -19.047 1 93.88 179 LEU B N 1
ATOM 2867 C CA . LEU B 1 179 ? 1.482 -15.148 -18.078 1 93.88 179 LEU B CA 1
ATOM 2868 C C . LEU B 1 179 ? 0.014 -14.938 -18.438 1 93.88 179 LEU B C 1
ATOM 2870 O O . LEU B 1 179 ? -0.33 -14.797 -19.609 1 93.88 179 LEU B O 1
ATOM 2874 N N . TYR B 1 180 ? -0.881 -14.883 -17.438 1 96.81 180 TYR B N 1
ATOM 2875 C CA . TYR B 1 180 ? -2.285 -14.586 -17.688 1 96.81 180 TYR B CA 1
ATOM 2876 C C . TYR B 1 180 ? -2.439 -13.25 -18.406 1 96.81 180 TYR B C 1
ATOM 2878 O O . TYR B 1 180 ? -3.312 -13.094 -19.266 1 96.81 180 TYR B O 1
ATOM 2886 N N . THR B 1 181 ? -1.615 -12.266 -18.016 1 96.69 181 THR B N 1
ATOM 2887 C CA . THR B 1 181 ? -1.682 -10.938 -18.609 1 96.69 181 THR B CA 1
ATOM 2888 C C . THR B 1 181 ? -1.458 -11.016 -20.109 1 96.69 181 THR B C 1
ATOM 2890 O O . THR B 1 181 ? -2.184 -10.391 -20.891 1 96.69 181 THR B O 1
ATOM 2893 N N . ASP B 1 182 ? -0.467 -11.781 -20.5 1 95.5 182 ASP B N 1
ATOM 2894 C CA . ASP B 1 182 ? -0.186 -11.938 -21.938 1 95.5 182 ASP B CA 1
ATOM 2895 C C . ASP B 1 182 ? -1.338 -12.641 -22.641 1 95.5 182 ASP B C 1
ATOM 2897 O O . ASP B 1 182 ? -1.735 -12.234 -23.734 1 95.5 182 ASP B O 1
ATOM 2901 N N . ALA B 1 183 ? -1.833 -13.695 -22.062 1 97.06 183 ALA B N 1
ATOM 2902 C CA . ALA B 1 183 ? -2.918 -14.469 -22.656 1 97.06 183 ALA B CA 1
ATOM 2903 C C . ALA B 1 183 ? -4.172 -13.617 -22.828 1 97.06 183 ALA B C 1
ATOM 2905 O O . ALA B 1 183 ? -4.816 -13.656 -23.875 1 97.06 183 ALA B O 1
ATOM 2906 N N . VAL B 1 184 ? -4.535 -12.844 -21.797 1 97.88 184 VAL B N 1
ATOM 2907 C CA . VAL B 1 184 ? -5.723 -12 -21.828 1 97.88 184 VAL B CA 1
ATOM 2908 C C . VAL B 1 184 ? -5.547 -10.898 -22.875 1 97.88 184 VAL B C 1
ATOM 2910 O O . VAL B 1 184 ? -6.465 -10.609 -23.641 1 97.88 184 VAL B O 1
ATOM 2913 N N . ALA B 1 185 ? -4.352 -10.273 -22.875 1 96.5 185 ALA B N 1
ATOM 2914 C CA . ALA B 1 185 ? -4.07 -9.242 -23.875 1 96.5 185 ALA B CA 1
ATOM 2915 C C . ALA B 1 185 ? -4.227 -9.797 -25.281 1 96.5 185 ALA B C 1
ATOM 2917 O O . ALA B 1 185 ? -4.793 -9.141 -26.156 1 96.5 185 ALA B O 1
ATOM 2918 N N . ALA B 1 186 ? -3.688 -10.961 -25.516 1 96.12 186 ALA B N 1
ATOM 2919 C CA . ALA B 1 186 ? -3.779 -11.594 -26.828 1 96.12 186 ALA B CA 1
ATOM 2920 C C . ALA B 1 186 ? -5.234 -11.875 -27.188 1 96.12 186 ALA B C 1
ATOM 2922 O O . ALA B 1 186 ? -5.625 -11.719 -28.344 1 96.12 186 ALA B O 1
ATOM 2923 N N . ALA B 1 187 ? -5.996 -12.297 -26.219 1 95.94 187 ALA B N 1
ATOM 2924 C CA . ALA B 1 187 ? -7.398 -12.633 -26.453 1 95.94 187 ALA B CA 1
ATOM 2925 C C . ALA B 1 187 ? -8.211 -11.391 -26.812 1 95.94 187 ALA B C 1
ATOM 2927 O O . ALA B 1 187 ? -9.258 -11.492 -27.453 1 95.94 187 ALA B O 1
ATOM 2928 N N . ARG B 1 188 ? -7.793 -10.219 -26.344 1 95.69 188 ARG B N 1
ATOM 2929 C CA . ARG B 1 188 ? -8.5 -8.961 -26.578 1 95.69 188 ARG B CA 1
ATOM 2930 C C . ARG B 1 188 ? -8.141 -8.383 -27.938 1 95.69 188 ARG B C 1
ATOM 2932 O O . ARG B 1 188 ? -8.828 -7.484 -28.438 1 95.69 188 ARG B O 1
ATOM 2939 N N . ARG B 1 189 ? -7.035 -8.828 -28.484 1 89.31 189 ARG B N 1
ATOM 2940 C CA . ARG B 1 189 ? -6.664 -8.352 -29.812 1 89.31 189 ARG B CA 1
ATOM 2941 C C . ARG B 1 189 ? -7.633 -8.875 -30.875 1 89.31 189 ARG B C 1
ATOM 2943 O O . ARG B 1 189 ? -7.969 -10.062 -30.875 1 89.31 189 ARG B O 1
ATOM 2950 N N . PRO B 1 190 ? -8.203 -7.883 -31.781 1 79.19 190 PRO B N 1
ATOM 2951 C CA . PRO B 1 190 ? -9.148 -8.266 -32.844 1 79.19 190 PRO B CA 1
ATOM 2952 C C . PRO B 1 190 ? -8.547 -9.25 -33.844 1 79.19 190 PRO B C 1
ATOM 2954 O O . PRO B 1 190 ? -7.332 -9.273 -34.031 1 79.19 190 PRO B O 1
#

Nearest PDB structures (foldseek):
  2een-assembly1_A  TM=8.854E-01  e=2.848E-13  Pyrococcus horikoshii
  7ns9-assembly1_A  TM=8.442E-01  e=1.839E-11  Sulfolobus acidocaldarius DSM 639
  3v85-assembly1_A  TM=6.481E-01  e=8.537E-11  Arabidopsis thaliana
  5a68-assembly1_A  TM=6.613E-01  e=1.840E-10  Arabidopsis thaliana
  8h92-assembly1_A  TM=6.394E-01  e=1.065E-07  Ziziphus jujuba

Solvent-accessible surface area (backbone atoms only — not comparable to full-atom values): 19580 Å² total; per-residue (Å²): 114,38,27,40,27,36,46,36,27,55,48,89,52,57,67,60,41,50,52,50,45,37,71,74,68,39,84,56,49,58,32,39,36,42,38,39,33,43,24,42,83,84,40,54,38,56,74,58,48,27,47,38,35,44,31,40,37,42,38,67,92,80,39,66,51,28,34,42,37,30,30,46,43,58,80,35,82,84,50,53,19,22,33,39,30,58,31,44,39,72,37,59,70,32,48,52,51,33,46,42,71,74,53,34,37,81,77,48,69,55,56,37,45,33,37,37,42,74,49,76,55,96,92,35,64,34,40,36,32,41,38,31,34,70,80,63,57,88,51,37,33,37,35,33,35,37,77,14,77,44,78,82,38,34,60,62,47,40,51,53,40,49,50,56,37,46,75,59,70,47,56,78,86,38,47,50,77,77,50,68,68,58,52,48,54,56,62,68,54,132,113,39,25,40,27,36,46,35,28,58,47,88,53,58,67,61,41,49,51,50,44,38,72,75,68,39,82,56,48,58,30,38,35,41,38,39,32,41,26,43,83,85,41,56,36,56,74,58,48,26,47,37,36,45,33,40,38,40,38,66,93,80,40,68,52,29,35,43,36,30,31,48,41,57,80,34,82,86,50,55,20,22,33,40,32,58,31,44,39,72,37,60,68,31,50,53,50,34,47,42,72,74,54,34,37,81,75,49,69,55,56,36,44,34,35,38,42,75,49,75,54,96,92,34,64,33,40,37,30,42,36,33,35,70,80,63,57,88,52,36,32,38,35,34,33,35,76,15,81,45,78,83,39,35,61,63,46,41,51,53,40,49,50,55,37,46,75,60,70,47,56,77,85,38,48,50,75,76,51,68,67,57,52,50,54,56,59,68,53,130

Secondary structure (DSSP, 8-state):
--EEEEEEEE-S-HHHHHHHHHHHH-S-EEEEEEEEEEE-TTSHHHHTT-EEEEEEEE-GGG-EEEEEEEE---SBTTTTBEEEEEEEES-HHHHHHHHHHTT-EEEEEEEEEEEEEEEEETTEEEEEEEEE-GGGTT-EEEEEEEEESSGGGHHHHHHHHHHHHHHTT--GGGB----HHHHHHHHH--/--EEEEEEEE-S-HHHHHHHHHHHH-S-EEEEEEEEEEE-TTSHHHHTT-EEEEEEEE-GGG-EEEEEEEE---SBTTTTBEEEEEEEES-HHHHHHHHHHTT-EEEEEEEEEEEEEEEEETTEEEEEEEEE-GGGTT-EEEEEEEEESSGGGHHHHHHHHHHHHHHTT--GGGB----HHHHHHHHH--

pLDDT: mean 96.99, std 2.73, range [78.81, 98.94]